Protein AF-0000000069874298 (afdb_homodimer)

pLDDT: mean 93.03, std 14.26, range [26.28, 98.88]

Structure (mmCIF, N/CA/C/O backbone):
data_AF-0000000069874298-model_v1
#
loop_
_entity.id
_entity.type
_entity.pdbx_description
1 polymer 'DUF5069 domain-containing protein'
#
loop_
_atom_site.group_PDB
_atom_site.id
_atom_site.type_symbol
_atom_site.label_atom_id
_atom_site.label_alt_id
_atom_site.label_comp_id
_atom_site.label_asym_id
_atom_site.label_entity_id
_atom_site.label_seq_id
_atom_site.pdbx_PDB_ins_code
_atom_site.Cartn_x
_atom_site.Cartn_y
_atom_site.Cartn_z
_atom_site.occupancy
_atom_site.B_iso_or_equiv
_atom_site.auth_seq_id
_atom_site.auth_comp_id
_atom_site.auth_asym_id
_atom_site.auth_atom_id
_atom_site.pdbx_PDB_model_num
ATOM 1 N N . MET A 1 1 ? -22 -5.352 -11.578 1 28.22 1 MET A N 1
ATOM 2 C CA . MET A 1 1 ? -20.828 -4.512 -11.766 1 28.22 1 MET A CA 1
ATOM 3 C C . MET A 1 1 ? -19.766 -4.828 -10.719 1 28.22 1 MET A C 1
ATOM 5 O O . MET A 1 1 ? -20.062 -4.906 -9.531 1 28.22 1 MET A O 1
ATOM 9 N N . MET A 1 2 ? -18.828 -5.695 -11 1 40.22 2 MET A N 1
ATOM 10 C CA . MET A 1 2 ? -17.875 -6.219 -10.023 1 40.22 2 MET A CA 1
ATOM 11 C C . MET A 1 2 ? -17.422 -5.125 -9.07 1 40.22 2 MET A C 1
ATOM 13 O O . MET A 1 2 ? -17.141 -4.004 -9.492 1 40.22 2 MET A O 1
ATOM 17 N N . GLU A 1 3 ? -18.047 -5.07 -7.953 1 54.94 3 GLU A N 1
ATOM 18 C CA . GLU A 1 3 ? -17.703 -4.078 -6.941 1 54.94 3 GLU A CA 1
ATOM 19 C C . GLU A 1 3 ? -16.219 -3.729 -6.996 1 54.94 3 GLU A C 1
ATOM 21 O O . GLU A 1 3 ? -15.367 -4.617 -6.945 1 54.94 3 GLU A O 1
ATOM 26 N N . GLU A 1 4 ? -15.844 -2.594 -7.617 1 74.69 4 GLU A N 1
ATOM 27 C CA . GLU A 1 4 ? -14.492 -2.064 -7.742 1 74.69 4 GLU A CA 1
ATOM 28 C C . GLU A 1 4 ? -13.758 -2.1 -6.402 1 74.69 4 GLU A C 1
ATOM 30 O O . GLU A 1 4 ? -14.359 -1.84 -5.355 1 74.69 4 GLU A O 1
ATOM 35 N N . ASP A 1 5 ? -12.594 -2.551 -6.555 1 90.56 5 ASP A N 1
ATOM 36 C CA . ASP A 1 5 ? -11.758 -2.527 -5.355 1 90.56 5 ASP A CA 1
ATOM 37 C C . ASP A 1 5 ? -11.57 -1.102 -4.848 1 90.56 5 ASP A C 1
ATOM 39 O O . ASP A 1 5 ? -11.602 -0.147 -5.625 1 90.56 5 ASP A O 1
ATOM 43 N N . TRP A 1 6 ? -11.492 -0.938 -3.639 1 97.12 6 TRP A N 1
ATOM 44 C CA . TRP A 1 6 ? -11.414 0.37 -2.996 1 97.12 6 TRP A CA 1
ATOM 45 C C . TRP A 1 6 ? -10.281 1.202 -3.586 1 97.12 6 TRP A C 1
ATOM 47 O O . TRP A 1 6 ? -10.414 2.42 -3.738 1 97.12 6 TRP A O 1
ATOM 57 N N . ASN A 1 7 ? -9.148 0.525 -3.918 1 98.38 7 ASN A N 1
ATOM 58 C CA . ASN A 1 7 ? -7.969 1.236 -4.395 1 98.38 7 ASN A CA 1
ATOM 59 C C . ASN A 1 7 ? -8.203 1.858 -5.766 1 98.38 7 ASN A C 1
ATOM 61 O O . ASN A 1 7 ? -7.719 2.955 -6.047 1 98.38 7 ASN A O 1
ATOM 65 N N . ASP A 1 8 ? -8.914 1.209 -6.602 1 98 8 ASP A N 1
ATOM 66 C CA . ASP A 1 8 ? -9.242 1.784 -7.898 1 98 8 ASP A CA 1
ATOM 67 C C . ASP A 1 8 ? -10.18 2.982 -7.746 1 98 8 ASP A C 1
ATOM 69 O O . ASP A 1 8 ? -9.984 4.016 -8.383 1 98 8 ASP A O 1
ATOM 73 N N . THR A 1 9 ? -11.195 2.781 -6.906 1 98.19 9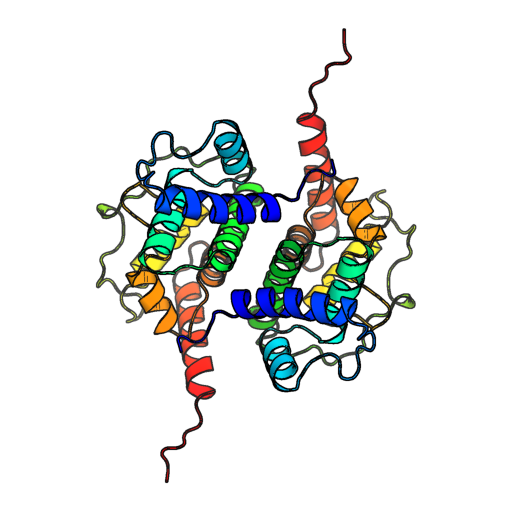 THR A N 1
ATOM 74 C CA . THR A 1 9 ? -12.133 3.865 -6.629 1 98.19 9 THR A CA 1
ATOM 75 C C . THR A 1 9 ? -11.406 5.07 -6.043 1 98.19 9 THR A C 1
ATOM 77 O O . THR A 1 9 ? -11.648 6.207 -6.453 1 98.19 9 THR A O 1
ATOM 80 N N . PHE A 1 10 ? -10.523 4.824 -5.098 1 98.69 10 PHE A N 1
ATOM 81 C CA . PHE A 1 10 ? -9.773 5.895 -4.449 1 98.69 10 PHE A CA 1
ATOM 82 C C . PHE A 1 10 ? -8.891 6.625 -5.457 1 98.69 10 PHE A C 1
ATOM 84 O O . PHE A 1 10 ? -8.867 7.855 -5.488 1 98.69 10 PHE A O 1
ATOM 91 N N . TYR A 1 11 ? -8.172 5.867 -6.258 1 98.62 11 TYR A N 1
ATOM 92 C CA . TYR A 1 11 ? -7.262 6.43 -7.246 1 98.62 11 TYR A CA 1
ATOM 93 C C . TYR A 1 11 ? -8.016 7.293 -8.25 1 98.62 11 TYR A C 1
ATOM 95 O O . TYR A 1 11 ? -7.59 8.406 -8.562 1 98.62 11 TYR A O 1
ATOM 103 N N . ASP A 1 12 ? -9.094 6.812 -8.75 1 98.25 12 ASP A N 1
ATOM 104 C CA . ASP A 1 12 ? -9.922 7.559 -9.695 1 98.25 12 ASP A CA 1
ATOM 105 C C . ASP A 1 12 ? -10.5 8.812 -9.055 1 98.25 12 ASP A C 1
ATOM 107 O O . ASP A 1 12 ? -10.516 9.883 -9.672 1 98.25 12 ASP A O 1
ATOM 111 N N . LEU A 1 13 ? -10.977 8.625 -7.828 1 98.69 13 LEU A N 1
ATOM 112 C CA . LEU A 1 13 ? -11.523 9.766 -7.109 1 98.69 13 LEU A CA 1
ATOM 113 C C . LEU A 1 13 ? -10.477 10.859 -6.957 1 98.69 13 LEU A C 1
ATOM 115 O O . LEU A 1 13 ? -10.773 12.039 -7.156 1 98.69 13 LEU A O 1
ATOM 119 N N . PHE A 1 14 ? -9.273 10.5 -6.566 1 98.81 14 PHE A N 1
ATOM 120 C CA . PHE A 1 14 ? -8.203 11.484 -6.402 1 98.81 14 PHE A CA 1
ATOM 121 C C . PHE A 1 14 ? -7.965 12.25 -7.695 1 98.81 14 PHE A C 1
ATOM 123 O O . PHE A 1 14 ? -7.902 13.477 -7.691 1 98.81 14 PHE A O 1
ATOM 130 N N . ARG A 1 15 ? -7.832 11.539 -8.781 1 98.31 15 ARG A N 1
ATOM 131 C CA . ARG A 1 15 ? -7.566 12.156 -10.07 1 98.31 15 ARG A CA 1
ATOM 132 C C . ARG A 1 15 ? -8.711 13.078 -10.484 1 98.31 15 ARG A C 1
ATOM 134 O O . ARG A 1 15 ? -8.484 14.188 -10.961 1 98.31 15 ARG A O 1
ATOM 141 N N . GLU A 1 16 ? -9.898 12.625 -10.289 1 98.5 16 GLU A N 1
ATOM 142 C CA . GLU A 1 16 ? -11.07 13.438 -10.609 1 98.5 16 GLU A CA 1
ATOM 143 C C . GLU A 1 16 ? -11.125 14.688 -9.734 1 98.5 16 GLU A C 1
ATOM 145 O O . GLU A 1 16 ? -11.484 15.766 -10.211 1 98.5 16 GLU A O 1
ATOM 150 N N . ALA A 1 17 ? -10.852 14.508 -8.484 1 98.75 17 ALA A N 1
ATOM 151 C CA . ALA A 1 17 ? -10.844 15.617 -7.531 1 98.75 17 ALA A CA 1
ATOM 152 C C . ALA A 1 17 ? -9.82 16.672 -7.926 1 98.75 17 ALA A C 1
ATOM 154 O O . ALA A 1 17 ? -10.07 17.875 -7.797 1 98.75 17 ALA A O 1
ATOM 155 N N . VAL A 1 18 ? -8.664 16.25 -8.344 1 98.62 18 VAL A N 1
ATOM 156 C CA . VAL A 1 18 ? -7.648 17.172 -8.828 1 98.62 18 VAL A CA 1
ATOM 157 C C . VAL A 1 18 ? -8.195 17.969 -10.016 1 98.62 18 VAL A C 1
ATOM 159 O O . VAL A 1 18 ? -7.984 19.172 -10.117 1 98.62 18 VAL A O 1
ATOM 162 N N . GLY A 1 19 ? -8.867 17.234 -10.891 1 98.31 19 GLY A N 1
ATOM 163 C CA . GLY A 1 19 ? -9.523 17.906 -11.992 1 98.31 19 GLY A CA 1
ATOM 164 C C . GLY A 1 19 ? -10.508 18.969 -11.547 1 98.31 19 GLY A C 1
ATOM 165 O O . GLY A 1 19 ? -10.492 20.094 -12.062 1 98.31 19 GLY A O 1
ATOM 166 N N . ARG A 1 20 ? -11.352 18.641 -10.594 1 98.31 20 ARG A N 1
ATOM 167 C CA . ARG A 1 20 ? -12.312 19.594 -10.039 1 98.31 20 ARG A CA 1
ATOM 168 C C . ARG A 1 20 ? -11.609 20.812 -9.461 1 98.31 20 ARG A C 1
ATOM 170 O O . ARG A 1 20 ? -12.07 21.953 -9.648 1 98.31 20 ARG A O 1
ATOM 177 N N . TYR A 1 21 ? -10.555 20.531 -8.742 1 98.44 21 TYR A N 1
ATOM 178 C CA . TYR A 1 21 ? -9.773 21.625 -8.172 1 98.44 21 TYR A CA 1
ATOM 179 C C . TYR A 1 21 ? -9.266 22.562 -9.258 1 98.44 21 TYR A C 1
ATOM 181 O O . TYR A 1 21 ? -9.336 23.781 -9.117 1 98.44 21 TYR A O 1
ATOM 189 N N . HIS A 1 22 ? -8.789 22.062 -10.367 1 97.88 22 HIS A N 1
ATOM 190 C CA . HIS A 1 22 ? -8.273 22.844 -11.484 1 97.88 22 HIS A CA 1
ATOM 191 C C . HIS A 1 22 ? -9.391 23.625 -12.164 1 97.88 22 HIS A C 1
ATOM 193 O O . HIS A 1 22 ? -9.156 24.703 -12.727 1 97.88 22 HIS A O 1
ATOM 199 N N . GLU A 1 23 ? -10.578 23.141 -12.016 1 97.69 23 GLU A N 1
ATOM 200 C CA . GLU A 1 23 ? -11.742 23.797 -12.617 1 97.69 23 GLU A CA 1
ATOM 201 C C . GLU A 1 23 ? -12.242 24.938 -11.734 1 97.69 23 GLU A C 1
ATOM 203 O O . GLU A 1 23 ? -13.148 25.672 -12.125 1 97.69 23 GLU A O 1
ATOM 208 N N . GLY A 1 24 ? -11.711 25.031 -10.531 1 97.12 24 GLY A N 1
ATOM 209 C CA . GLY A 1 24 ? -12.016 26.219 -9.742 1 97.12 24 GLY A CA 1
ATOM 210 C C . GLY A 1 24 ? -12.719 25.891 -8.438 1 97.12 24 GLY A C 1
ATOM 211 O O . GLY A 1 24 ? -13 26.797 -7.645 1 97.12 24 GLY A O 1
ATOM 212 N N . HIS A 1 25 ? -12.961 24.609 -8.133 1 95.5 25 HIS A N 1
ATOM 213 C CA . HIS A 1 25 ? -13.539 24.219 -6.852 1 95.5 25 HIS A CA 1
ATOM 214 C C . HIS A 1 25 ? -12.477 24.141 -5.766 1 95.5 25 HIS A C 1
ATOM 216 O O . HIS A 1 25 ? -11.672 23.219 -5.742 1 95.5 25 HIS A O 1
ATOM 222 N N . ARG A 1 26 ? -12.57 25.062 -4.812 1 94.81 26 ARG A N 1
ATOM 223 C CA . ARG A 1 26 ? -11.43 25.188 -3.908 1 94.81 26 ARG A CA 1
ATOM 224 C C . ARG A 1 26 ? -11.883 25.109 -2.453 1 94.81 26 ARG A C 1
ATOM 226 O O . ARG A 1 26 ? -11.055 25.203 -1.54 1 94.81 26 ARG A O 1
ATOM 233 N N . ASN A 1 27 ? -13.172 24.922 -2.266 1 94.94 27 ASN A N 1
ATOM 234 C CA . ASN A 1 27 ? -13.711 24.812 -0.916 1 94.94 27 ASN A CA 1
ATOM 235 C C . ASN A 1 27 ? -13.93 23.344 -0.521 1 94.94 27 ASN A C 1
ATOM 237 O O . ASN A 1 27 ? -14.602 22.609 -1.239 1 94.94 27 ASN A O 1
ATOM 241 N N . VAL A 1 28 ? -13.344 23 0.609 1 93.94 28 VAL A N 1
ATOM 242 C CA . VAL A 1 28 ? -13.492 21.625 1.072 1 93.94 28 VAL A CA 1
ATOM 243 C C . VAL A 1 28 ? -14.969 21.312 1.316 1 93.94 28 VAL A C 1
ATOM 245 O O . VAL A 1 28 ? -15.422 20.188 1.095 1 93.94 28 VAL A O 1
ATOM 248 N N . ASP A 1 29 ? -15.672 22.328 1.822 1 94 29 ASP A N 1
ATOM 249 C CA . ASP A 1 29 ? -17.109 22.172 2.045 1 94 29 ASP A CA 1
ATOM 250 C C . ASP A 1 29 ? -17.844 21.984 0.725 1 94 29 ASP A C 1
ATOM 252 O O . ASP A 1 29 ? -17.812 22.875 -0.136 1 94 29 ASP A O 1
ATOM 256 N N . GLY A 1 30 ? -18.391 20.859 0.539 1 94.81 30 GLY A N 1
ATOM 257 C CA . GLY A 1 30 ? -19.141 20.594 -0.678 1 94.81 30 GLY A CA 1
ATOM 258 C C . GLY A 1 30 ? -18.281 20.078 -1.816 1 94.81 30 GLY A C 1
ATOM 259 O O . GLY A 1 30 ? -18.75 19.938 -2.947 1 94.81 30 GLY A O 1
ATOM 260 N N . PHE A 1 31 ? -17.031 19.922 -1.541 1 97.75 31 PHE A N 1
ATOM 261 C CA . PHE A 1 31 ? -16.094 19.484 -2.572 1 97.75 31 PHE A CA 1
ATOM 262 C C . PHE A 1 31 ? -16.391 18.062 -3.01 1 97.7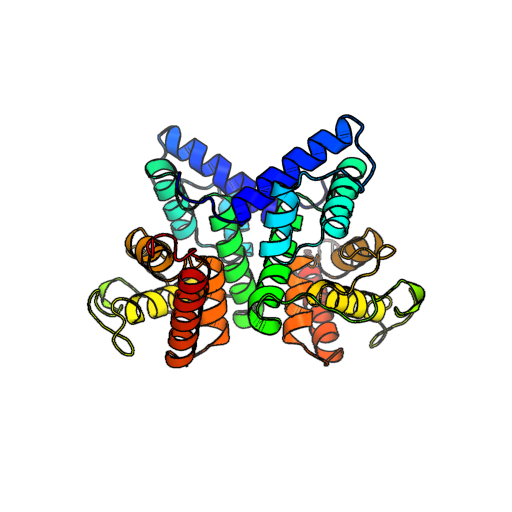5 31 PHE A C 1
ATOM 264 O O . PHE A 1 31 ? -16.266 17.719 -4.188 1 97.75 31 PHE A O 1
ATOM 271 N N . PHE A 1 32 ? -16.766 17.203 -2.121 1 98.38 32 PHE A N 1
ATOM 272 C CA . PHE A 1 32 ? -17.062 15.805 -2.377 1 98.38 32 PHE A CA 1
ATOM 273 C C . PHE A 1 32 ? -18.578 15.555 -2.326 1 98.38 32 PHE A C 1
ATOM 275 O O . PHE A 1 32 ? -19.281 16.172 -1.522 1 98.38 32 PHE A O 1
ATOM 282 N N . THR A 1 33 ? -19.062 14.633 -3.162 1 98 33 THR A N 1
ATOM 283 C CA . THR A 1 33 ? -20.469 14.227 -3.133 1 98 33 THR A CA 1
ATOM 284 C C . THR A 1 33 ? -20.75 13.352 -1.919 1 98 33 THR A C 1
ATOM 286 O O . THR A 1 33 ? -19.828 12.836 -1.286 1 98 33 THR A O 1
ATOM 289 N N . ASP A 1 34 ? -22 13.133 -1.639 1 97.75 34 ASP A N 1
ATOM 290 C CA . ASP A 1 34 ? -22.391 12.273 -0.526 1 97.75 34 ASP A CA 1
ATOM 291 C C . ASP A 1 34 ? -21.875 10.852 -0.72 1 97.75 34 ASP A C 1
ATOM 293 O O . ASP A 1 34 ? -21.422 10.219 0.232 1 97.75 34 ASP A O 1
ATOM 297 N N . GLN A 1 35 ? -21.953 10.383 -1.904 1 97.75 35 GLN A N 1
ATOM 298 C CA . GLN A 1 35 ? -21.469 9.039 -2.207 1 97.75 35 GLN A CA 1
ATOM 299 C C . GLN A 1 35 ? -19.969 8.922 -1.998 1 97.75 35 GLN A C 1
ATOM 301 O O . GLN A 1 35 ? -19.484 7.914 -1.479 1 97.75 35 GLN A O 1
ATOM 306 N N . GLU A 1 36 ? -19.25 9.945 -2.387 1 98.25 36 GLU A N 1
ATOM 307 C CA . GLU A 1 36 ? -17.797 9.953 -2.201 1 98.25 36 GLU A CA 1
ATOM 308 C C . GLU A 1 36 ? -17.438 10.016 -0.721 1 98.25 36 GLU A C 1
ATOM 310 O O . GLU A 1 36 ? -16.469 9.375 -0.29 1 98.25 36 GLU A O 1
ATOM 315 N N . ILE A 1 37 ? -18.172 10.75 0.039 1 98.12 37 ILE A N 1
ATOM 316 C CA . ILE A 1 37 ? -17.938 10.875 1.473 1 98.12 37 ILE A CA 1
ATOM 317 C C . ILE A 1 37 ? -18.172 9.531 2.156 1 98.12 37 ILE A C 1
ATOM 319 O O . ILE A 1 37 ? -17.406 9.125 3.02 1 98.12 37 ILE A O 1
ATOM 323 N N . ILE A 1 38 ? -19.234 8.82 1.768 1 97.56 38 ILE A N 1
ATOM 324 C CA . ILE A 1 38 ? -19.531 7.496 2.303 1 97.56 38 ILE A CA 1
ATOM 325 C C . ILE A 1 38 ? -18.375 6.547 1.973 1 97.56 38 ILE A C 1
ATOM 327 O O . ILE A 1 38 ? -17.906 5.805 2.84 1 97.56 38 ILE A O 1
ATOM 331 N N . PHE A 1 39 ? -17.875 6.578 0.797 1 98 39 PHE A N 1
ATOM 332 C CA . PHE A 1 39 ? -16.75 5.742 0.375 1 98 39 PHE A CA 1
ATOM 333 C C . PHE A 1 39 ? -15.508 6.051 1.192 1 98 39 PHE A C 1
ATOM 335 O O . PHE A 1 39 ? -14.891 5.148 1.755 1 98 39 PHE A O 1
ATOM 342 N N . LEU A 1 40 ? -15.141 7.355 1.263 1 98.31 40 LEU A N 1
ATOM 343 C CA . LEU A 1 40 ? -13.953 7.75 2.002 1 98.31 40 LEU A CA 1
ATOM 344 C C . LEU A 1 40 ? -14.039 7.301 3.455 1 98.31 40 LEU A C 1
ATOM 346 O O . LEU A 1 40 ? -13.062 6.793 4.012 1 98.31 40 LEU A O 1
ATOM 350 N N . SER A 1 41 ? -15.211 7.414 4.051 1 97.5 41 SER A N 1
ATOM 351 C CA . SER A 1 41 ? -15.43 6.984 5.426 1 97.5 41 SER A CA 1
ATOM 352 C C . SER A 1 41 ? -15.227 5.48 5.574 1 97.5 41 SER A C 1
ATOM 354 O O . SER A 1 41 ? -14.688 5.016 6.578 1 97.5 41 SER A O 1
ATOM 356 N N . SER A 1 42 ? -15.594 4.734 4.559 1 96.19 42 SER A N 1
ATOM 357 C CA . SER A 1 42 ? -15.516 3.279 4.625 1 96.19 42 SER A CA 1
ATOM 358 C C . SER A 1 42 ? -14.07 2.797 4.656 1 96.19 42 SER A C 1
ATOM 360 O O . SER A 1 42 ? -13.789 1.684 5.105 1 96.19 42 SER A O 1
ATOM 362 N N . ILE A 1 43 ? -13.172 3.646 4.23 1 97.25 43 ILE A N 1
ATOM 363 C CA . ILE A 1 43 ? -11.773 3.215 4.184 1 97.25 43 ILE A CA 1
ATOM 364 C C . ILE A 1 43 ? -10.953 4.012 5.191 1 97.25 43 ILE A C 1
ATOM 366 O O . ILE A 1 43 ? -9.719 3.986 5.156 1 97.25 43 ILE A O 1
ATOM 370 N N . GLY A 1 44 ? -11.617 4.781 6.008 1 97.56 44 GLY A N 1
ATOM 371 C CA . GLY A 1 44 ? -10.945 5.484 7.09 1 97.56 44 GLY A CA 1
ATOM 372 C C . GLY A 1 44 ? -10.273 6.766 6.645 1 97.56 44 GLY A C 1
ATOM 373 O O . GLY A 1 44 ? -9.344 7.246 7.301 1 97.56 44 GLY A O 1
ATOM 374 N N . CYS A 1 45 ? -10.648 7.332 5.539 1 98.12 45 CYS A N 1
ATOM 375 C CA . CYS A 1 45 ? -10.07 8.562 5.008 1 98.12 45 CYS A CA 1
ATOM 376 C C . CYS A 1 45 ? -10.977 9.758 5.293 1 98.12 45 CYS A C 1
ATOM 378 O O . CYS A 1 45 ? -12.148 9.758 4.914 1 98.12 45 CYS A O 1
ATOM 380 N N . ARG A 1 46 ? -10.477 10.75 5.926 1 95.81 46 ARG A N 1
ATOM 381 C CA . ARG A 1 46 ? -11.25 11.969 6.156 1 95.81 46 ARG A CA 1
ATOM 382 C C . ARG A 1 46 ? -11.266 12.844 4.91 1 95.81 46 ARG A C 1
ATOM 384 O O . ARG A 1 46 ? -10.258 12.961 4.207 1 95.81 46 ARG A O 1
ATOM 391 N N . THR A 1 47 ? -12.336 13.547 4.723 1 96.69 47 THR A N 1
ATOM 392 C CA . THR A 1 47 ? -12.5 14.375 3.533 1 96.69 47 THR A CA 1
ATOM 393 C C . THR A 1 47 ? -11.469 15.492 3.508 1 96.69 47 THR A C 1
ATOM 395 O O . THR A 1 47 ? -10.883 15.781 2.463 1 96.69 47 THR A O 1
ATOM 398 N N . ARG A 1 48 ? -11.211 16.109 4.66 1 96.19 48 ARG A N 1
ATOM 399 C CA . ARG A 1 48 ? -10.242 17.203 4.742 1 96.19 48 ARG A CA 1
ATOM 400 C C . ARG A 1 48 ? -8.852 16.719 4.336 1 96.19 48 ARG A C 1
ATOM 402 O O . ARG A 1 48 ? -8.133 17.422 3.617 1 96.19 48 ARG A O 1
ATOM 409 N N . GLU A 1 49 ? -8.516 15.57 4.77 1 95.75 49 GLU A N 1
ATOM 410 C CA . GLU A 1 49 ? -7.195 15.016 4.465 1 95.75 49 GLU A CA 1
ATOM 411 C C . GLU A 1 49 ? -7.02 14.805 2.965 1 95.75 49 GLU A C 1
ATOM 413 O O . GLU A 1 49 ? -5.98 15.156 2.4 1 95.75 49 GLU A O 1
ATOM 418 N N . LEU A 1 50 ? -8.016 14.156 2.357 1 98.19 50 LEU A N 1
ATOM 419 C CA . LEU A 1 50 ? -7.902 13.953 0.918 1 98.19 50 LEU A CA 1
ATOM 420 C C . LEU A 1 50 ? -7.855 15.281 0.179 1 98.19 50 LEU A C 1
ATOM 422 O O . LEU A 1 50 ? -7.074 15.453 -0.76 1 98.19 50 LEU A O 1
ATOM 426 N N . PHE A 1 51 ? -8.703 16.219 0.571 1 98.5 51 PHE A N 1
ATOM 427 C CA . PHE A 1 51 ? -8.719 17.547 -0.051 1 98.5 51 PHE A CA 1
ATOM 428 C C . PHE A 1 51 ? -7.344 18.188 0.021 1 98.5 51 PHE A C 1
ATOM 430 O O . PHE A 1 51 ? -6.891 18.797 -0.95 1 98.5 51 PHE A O 1
ATOM 437 N N . ASP A 1 52 ? -6.703 18.047 1.159 1 97.94 52 ASP A N 1
ATOM 438 C CA . ASP A 1 52 ? -5.379 18.641 1.335 1 97.94 52 ASP A CA 1
ATOM 439 C C . ASP A 1 52 ? -4.379 18.047 0.342 1 97.94 52 ASP A C 1
ATOM 441 O O . ASP A 1 52 ? -3.547 18.766 -0.214 1 97.94 52 ASP A O 1
ATOM 445 N N . PHE A 1 53 ? -4.434 16.766 0.123 1 98.44 53 PHE A N 1
ATOM 446 C CA . PHE A 1 53 ? -3.555 16.125 -0.848 1 98.44 53 PHE A CA 1
ATOM 447 C C . PHE A 1 53 ? -3.891 16.578 -2.264 1 98.44 53 PHE A C 1
ATOM 449 O O . PHE A 1 53 ? -2.994 16.781 -3.084 1 98.44 53 PHE A O 1
ATOM 456 N N . VAL A 1 54 ? -5.152 16.672 -2.545 1 98.75 54 VAL A N 1
ATOM 457 C CA . VAL A 1 54 ? -5.605 17.141 -3.854 1 98.75 54 VAL A CA 1
ATOM 458 C C . VAL A 1 54 ? -5.051 18.547 -4.125 1 98.75 54 VAL A C 1
ATOM 460 O O . VAL A 1 54 ? -4.445 18.781 -5.172 1 98.75 54 VAL A O 1
ATOM 463 N N . GLU A 1 55 ? -5.262 19.406 -3.17 1 98 55 GLU A N 1
ATOM 464 C CA . GLU A 1 55 ? -4.793 20.781 -3.301 1 98 55 GLU A CA 1
ATOM 465 C C . GLU A 1 55 ? -3.279 20.844 -3.477 1 98 55 GLU A C 1
ATOM 467 O O . GLU A 1 55 ? -2.777 21.531 -4.363 1 98 55 GLU A O 1
ATOM 472 N N . THR A 1 56 ? -2.592 20.172 -2.656 1 97.75 56 THR A N 1
ATOM 473 C CA . THR A 1 56 ? -1.134 20.172 -2.707 1 97.75 56 THR A CA 1
ATOM 474 C C . THR A 1 56 ? -0.633 19.656 -4.051 1 97.75 56 THR A C 1
ATOM 476 O O . THR A 1 56 ? 0.231 20.281 -4.676 1 97.75 56 THR A O 1
ATOM 479 N N . TYR A 1 57 ? -1.196 18.578 -4.48 1 98.12 57 TYR A N 1
ATOM 480 C CA . TY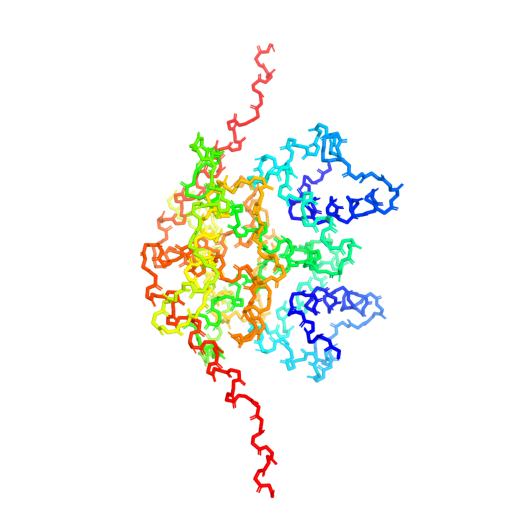R A 1 57 ? -0.786 18 -5.754 1 98.12 57 TYR A CA 1
ATOM 481 C C . TYR A 1 57 ? -1.087 18.938 -6.906 1 98.12 57 TYR A C 1
ATOM 483 O O . TYR A 1 57 ? -0.273 19.094 -7.82 1 98.12 57 TYR A O 1
ATOM 491 N N . ALA A 1 58 ? -2.252 19.5 -6.875 1 97.94 58 ALA A N 1
ATOM 492 C CA . ALA A 1 58 ? -2.65 20.422 -7.934 1 97.94 58 ALA A CA 1
ATOM 493 C C . ALA A 1 58 ? -1.684 21.594 -8.031 1 97.94 58 ALA A C 1
ATOM 495 O O . ALA A 1 58 ? -1.411 22.094 -9.133 1 97.94 58 ALA A O 1
ATOM 496 N N . ARG A 1 59 ? -1.192 21.984 -6.906 1 96.44 59 ARG A N 1
ATOM 497 C CA . ARG A 1 59 ? -0.367 23.188 -6.852 1 96.44 59 ARG A CA 1
ATOM 498 C C . ARG A 1 59 ? 1.103 22.859 -7.086 1 96.44 59 ARG A C 1
ATOM 500 O O . ARG A 1 59 ? 1.836 23.641 -7.684 1 96.44 59 ARG A O 1
ATOM 507 N N . THR A 1 60 ? 1.558 21.672 -6.613 1 96.38 60 THR A N 1
ATOM 508 C CA . THR A 1 60 ? 3 21.453 -6.555 1 96.38 60 THR A CA 1
ATOM 509 C C . THR A 1 60 ? 3.393 20.219 -7.363 1 96.38 60 THR A C 1
ATOM 511 O O . THR A 1 60 ? 4.574 20.016 -7.648 1 96.38 60 THR A O 1
ATOM 514 N N . GLY A 1 61 ? 2.453 19.375 -7.664 1 96.5 61 GLY A N 1
ATOM 515 C CA . GLY A 1 61 ? 2.75 18.141 -8.367 1 96.5 61 GLY A CA 1
ATOM 516 C C . GLY A 1 61 ? 3.131 17 -7.445 1 96.5 61 GLY A C 1
ATOM 517 O O . GLY A 1 61 ? 3.48 15.906 -7.906 1 96.5 61 GLY A O 1
ATOM 518 N N . GLU A 1 62 ? 3.1 17.297 -6.145 1 96.19 62 GLU A N 1
ATOM 519 C CA . GLU A 1 62 ? 3.4 16.281 -5.137 1 96.19 62 GLU A CA 1
ATOM 520 C C . GLU A 1 62 ? 2.469 16.406 -3.936 1 96.19 62 GLU A C 1
ATOM 522 O O . GLU A 1 62 ? 1.972 17.5 -3.639 1 96.19 62 GLU A O 1
ATOM 527 N N . PRO A 1 63 ? 2.326 15.273 -3.199 1 97.44 63 PRO A N 1
ATOM 528 C CA . PRO A 1 63 ? 2.672 13.891 -3.537 1 97.44 63 PRO A CA 1
ATOM 529 C C . PRO A 1 63 ? 1.843 13.344 -4.695 1 97.44 63 PRO A C 1
ATOM 531 O O . PRO A 1 63 ? 0.687 13.734 -4.871 1 97.44 63 PRO A O 1
ATOM 534 N N . SER A 1 64 ? 2.389 12.43 -5.449 1 97.88 64 SER A N 1
ATOM 535 C CA . SER A 1 64 ? 1.741 11.891 -6.637 1 97.88 64 SER A CA 1
ATOM 536 C C . SER A 1 64 ? 0.51 11.07 -6.27 1 97.88 64 SER A C 1
ATOM 538 O O . SER A 1 64 ? 0.356 10.648 -5.121 1 97.88 64 SER A O 1
ATOM 540 N N . PRO A 1 65 ? -0.417 10.797 -7.258 1 98.19 65 PRO A N 1
ATOM 541 C CA . PRO A 1 65 ? -1.605 9.977 -7 1 98.19 65 PRO A CA 1
ATOM 542 C C . PRO A 1 65 ? -1.265 8.602 -6.43 1 98.19 65 PRO A C 1
ATOM 544 O O . PRO A 1 65 ? -1.934 8.125 -5.508 1 98.19 65 PRO A O 1
ATOM 547 N N . THR A 1 66 ? -0.21 7.961 -6.949 1 98.56 66 THR A N 1
ATOM 548 C CA . THR A 1 66 ? 0.155 6.637 -6.457 1 98.56 66 THR A CA 1
ATOM 549 C C . THR A 1 66 ? 0.75 6.727 -5.055 1 98.56 66 THR A C 1
ATOM 551 O O . THR A 1 66 ? 0.566 5.824 -4.238 1 98.56 66 THR A O 1
ATOM 554 N N . THR A 1 67 ? 1.459 7.816 -4.762 1 98.56 67 THR A N 1
ATOM 555 C CA . THR A 1 67 ? 1.97 8.031 -3.414 1 98.56 67 THR A CA 1
ATOM 556 C C . THR A 1 67 ? 0.823 8.195 -2.42 1 98.56 67 THR A C 1
ATOM 558 O O . THR A 1 67 ? 0.829 7.586 -1.35 1 98.56 67 THR A O 1
ATOM 561 N N . VAL A 1 68 ? -0.19 8.992 -2.812 1 98.75 68 VAL A N 1
ATOM 562 C CA . VAL A 1 68 ? -1.346 9.211 -1.949 1 98.75 68 VAL A CA 1
ATOM 563 C C . VAL A 1 68 ? -2.092 7.895 -1.738 1 98.75 68 VAL A C 1
ATOM 565 O O . VAL A 1 68 ? -2.561 7.609 -0.633 1 98.75 68 VAL A O 1
ATOM 568 N N . LEU A 1 69 ? -2.152 7.102 -2.771 1 98.81 69 LEU A N 1
ATOM 569 C CA . LEU A 1 69 ? -2.789 5.793 -2.666 1 98.81 69 LEU A CA 1
ATOM 570 C C . LEU A 1 69 ? -2.059 4.914 -1.655 1 98.81 69 LEU A C 1
ATOM 572 O O . LEU A 1 69 ? -2.693 4.258 -0.827 1 98.81 69 LEU A O 1
ATOM 576 N N . LEU A 1 70 ? -0.759 4.883 -1.706 1 98.75 70 LEU A N 1
ATOM 577 C CA . LEU A 1 70 ? 0.017 4.051 -0.792 1 98.75 70 LEU A CA 1
ATOM 578 C C . LEU A 1 70 ? -0.136 4.535 0.646 1 98.75 70 LEU A C 1
ATOM 580 O O . LEU A 1 70 ? -0.216 3.725 1.572 1 98.75 70 LEU A O 1
ATOM 584 N N . MET A 1 71 ? -0.206 5.832 0.851 1 98.69 71 MET A N 1
ATOM 585 C CA . MET A 1 71 ? -0.441 6.352 2.195 1 98.69 71 MET A CA 1
ATOM 586 C C . MET A 1 71 ? -1.845 6 2.676 1 98.69 71 MET A C 1
ATOM 588 O O . MET A 1 71 ? -2.035 5.648 3.84 1 98.69 71 MET A O 1
ATOM 592 N N . ALA A 1 72 ? -2.803 6.105 1.771 1 98.69 72 ALA A N 1
ATOM 593 C CA . ALA A 1 72 ? -4.176 5.73 2.111 1 98.69 72 ALA A CA 1
ATOM 594 C C . ALA A 1 72 ? -4.262 4.258 2.49 1 98.69 72 ALA A C 1
ATOM 596 O O . ALA A 1 72 ? -5.031 3.883 3.383 1 98.69 72 ALA A O 1
ATOM 597 N N . ALA A 1 73 ? -3.488 3.459 1.799 1 98.5 73 ALA A N 1
ATOM 598 C CA . ALA A 1 73 ? -3.486 2.029 2.096 1 98.5 73 ALA A CA 1
ATOM 599 C C . ALA A 1 73 ? -2.961 1.762 3.502 1 98.5 73 ALA A C 1
ATOM 601 O O . ALA A 1 73 ? -3.516 0.938 4.234 1 98.5 73 ALA A O 1
ATOM 602 N N . ALA A 1 74 ? -1.878 2.408 3.879 1 98.12 74 ALA A N 1
ATOM 603 C CA . ALA A 1 74 ? -1.328 2.248 5.223 1 98.12 74 ALA A CA 1
ATOM 604 C C . ALA A 1 74 ? -2.338 2.676 6.285 1 98.12 74 ALA A C 1
ATOM 606 O O . ALA A 1 74 ? -2.557 1.964 7.266 1 98.12 74 ALA A O 1
ATOM 607 N N . ARG A 1 75 ? -2.977 3.801 6.051 1 98.44 75 ARG A N 1
ATOM 608 C CA . ARG A 1 75 ? -3.982 4.312 6.977 1 98.44 75 ARG A CA 1
ATOM 609 C C . ARG A 1 75 ? -5.188 3.381 7.043 1 98.44 75 ARG A C 1
ATOM 611 O O . ARG A 1 75 ? -5.695 3.094 8.133 1 98.44 75 ARG A O 1
ATOM 618 N N . ARG A 1 76 ? -5.652 2.951 5.934 1 97.88 76 ARG A N 1
ATOM 619 C CA . ARG A 1 76 ? -6.797 2.049 5.867 1 97.88 76 ARG A CA 1
ATOM 620 C C . ARG A 1 76 ? -6.523 0.758 6.629 1 97.88 76 ARG A C 1
ATOM 622 O O . ARG A 1 76 ? -7.395 0.251 7.34 1 97.88 76 ARG A O 1
ATOM 629 N N . ASP A 1 77 ? -5.328 0.244 6.422 1 96.06 77 ASP A N 1
ATOM 630 C CA . ASP A 1 77 ? -4.945 -0.969 7.137 1 96.06 77 ASP A CA 1
ATOM 631 C C . ASP A 1 77 ? -5.008 -0.759 8.648 1 96.06 77 ASP A C 1
ATOM 633 O O . ASP A 1 77 ? -5.57 -1.583 9.367 1 96.06 77 ASP A O 1
ATOM 637 N N . PHE A 1 78 ? -4.469 0.312 9.141 1 97.19 78 PHE A N 1
ATOM 638 C CA . PHE A 1 78 ? -4.512 0.649 10.555 1 97.19 78 PHE A CA 1
ATOM 639 C C . PHE A 1 78 ? -5.953 0.79 11.031 1 97.19 78 PHE A C 1
ATOM 641 O O . PHE A 1 78 ? -6.324 0.252 12.078 1 97.19 78 PHE A O 1
ATOM 648 N N . PHE A 1 79 ? -6.789 1.481 10.266 1 97.69 79 PHE A N 1
ATOM 649 C CA . PHE A 1 79 ? -8.195 1.757 10.555 1 97.69 79 PHE A CA 1
ATOM 650 C C . PHE A 1 79 ? -8.977 0.46 10.711 1 97.69 79 PHE A C 1
ATOM 652 O O . PHE A 1 79 ? -9.75 0.309 11.664 1 97.69 79 PHE A O 1
ATOM 659 N N . LEU A 1 80 ? -8.711 -0.465 9.844 1 93.5 80 LEU A N 1
ATOM 660 C CA . LEU A 1 80 ? -9.5 -1.692 9.836 1 93.5 80 LEU A CA 1
ATOM 661 C C . LEU A 1 80 ? -8.969 -2.689 10.859 1 93.5 80 LEU A C 1
ATOM 663 O O . LEU A 1 80 ? -9.742 -3.385 11.516 1 93.5 80 LEU A O 1
ATOM 667 N N . THR A 1 81 ? -7.625 -2.727 11.086 1 92.12 81 THR A N 1
ATOM 668 C CA . THR A 1 81 ? -7.066 -3.814 11.883 1 92.12 81 THR A CA 1
ATOM 669 C C . THR A 1 81 ? -6.895 -3.385 13.336 1 92.12 81 THR A C 1
ATOM 671 O O . THR A 1 81 ? -7.059 -4.195 14.25 1 92.12 81 THR A O 1
ATOM 674 N N . VAL A 1 82 ? -6.543 -2.141 13.539 1 94.88 82 VAL A N 1
ATOM 675 C CA . VAL A 1 82 ? -6.281 -1.664 14.898 1 94.88 82 VAL A CA 1
ATOM 676 C C . VAL A 1 82 ? -7.535 -1.002 15.461 1 94.88 82 VAL A C 1
ATOM 678 O O . VAL A 1 82 ? -7.922 -1.267 16.609 1 94.88 82 VAL A O 1
ATOM 681 N N . GLN A 1 83 ? -8.195 -0.237 14.609 1 96.69 83 GLN A N 1
ATOM 682 C CA . GLN A 1 83 ? -9.328 0.545 15.094 1 96.69 83 GLN A CA 1
ATOM 683 C C . GLN A 1 83 ? -10.648 -0.162 14.812 1 96.69 83 GLN A C 1
ATOM 685 O O . GLN A 1 83 ? -11.719 0.324 15.195 1 96.69 83 GLN A O 1
ATOM 690 N N . HIS A 1 84 ? -10.594 -1.233 14.055 1 93.12 84 HIS A N 1
ATOM 691 C CA . HIS A 1 84 ? -11.758 -2.061 13.758 1 93.12 84 HIS A CA 1
ATOM 692 C C . HIS A 1 84 ? -12.852 -1.242 13.078 1 93.12 84 HIS A C 1
ATOM 694 O O . HIS A 1 84 ? -14.039 -1.396 13.406 1 93.12 84 HIS A O 1
ATOM 700 N N . GLY A 1 85 ? -12.398 -0.233 12.289 1 94.94 85 GLY A N 1
ATOM 701 C CA . GLY A 1 85 ? -13.32 0.539 11.469 1 94.94 85 GLY A CA 1
ATOM 702 C C . GLY A 1 85 ? -13.945 1.704 12.219 1 94.94 85 GLY A C 1
ATOM 703 O O . GLY A 1 85 ? -14.906 2.314 11.734 1 94.94 85 GLY A O 1
ATOM 704 N N . GLN A 1 86 ? -13.406 2.01 13.375 1 96.75 86 GLN A N 1
ATOM 705 C CA . GLN A 1 86 ? -13.953 3.109 14.164 1 96.75 86 GLN A CA 1
ATOM 706 C C . GLN A 1 86 ? -13.031 4.324 14.117 1 96.75 86 GLN A C 1
ATOM 708 O O . GLN A 1 86 ? -11.836 4.223 14.422 1 96.75 86 GLN A O 1
ATOM 713 N N . PHE A 1 87 ? -13.578 5.426 13.828 1 97.19 87 PHE A N 1
ATOM 714 C CA . PHE A 1 87 ? -12.805 6.656 13.773 1 97.19 87 PHE A CA 1
ATOM 715 C C . PHE A 1 87 ? -12.398 7.109 15.172 1 97.19 87 PHE A C 1
ATOM 717 O O . PHE A 1 87 ? -13.109 6.836 16.141 1 97.19 87 PHE A O 1
ATOM 724 N N . TYR A 1 88 ? -11.297 7.797 15.219 1 97.06 88 TYR A N 1
ATOM 725 C CA . TYR A 1 88 ? -10.836 8.445 16.453 1 97.06 88 TYR A CA 1
ATOM 726 C C . TYR A 1 88 ? -11.844 9.469 16.938 1 97.06 88 TYR A C 1
ATOM 728 O O . TYR A 1 88 ? -12.336 10.289 16.156 1 97.06 88 TYR A O 1
ATOM 736 N N . GLN A 1 89 ? -12.203 9.477 18.156 1 96.19 89 GLN A N 1
ATOM 737 C CA . GLN A 1 89 ? -13.234 10.352 18.703 1 96.19 89 GLN A CA 1
ATOM 738 C C . GLN A 1 89 ? -12.633 11.391 19.656 1 96.19 89 GLN A C 1
ATOM 740 O O . GLN A 1 89 ? -13.344 12.242 20.172 1 96.19 89 GLN A O 1
ATOM 745 N N . GLY A 1 90 ? -11.391 11.375 19.922 1 96.56 90 GLY A N 1
ATOM 746 C CA . GLY A 1 90 ? -10.758 12.289 20.859 1 96.56 90 GLY A CA 1
ATOM 747 C C . GLY A 1 90 ? -10.43 13.641 20.25 1 96.56 90 GLY A C 1
ATOM 748 O O . GLY A 1 90 ? -10.922 13.977 19.172 1 96.56 90 GLY A O 1
ATOM 749 N N . LYS A 1 91 ? -9.727 14.422 20.984 1 97 91 LYS A N 1
ATOM 750 C CA . LYS A 1 91 ? -9.32 15.75 20.547 1 97 91 LYS A CA 1
ATOM 751 C C . LYS A 1 91 ? -8.305 15.664 19.406 1 97 91 LYS A C 1
ATOM 753 O O . LYS A 1 91 ? -7.328 14.914 19.5 1 97 91 LYS A O 1
ATOM 758 N N . PRO A 1 92 ? -8.555 16.422 18.359 1 97.62 92 PRO A N 1
ATOM 759 C CA . PRO A 1 92 ? -7.578 16.438 17.266 1 97.62 92 PRO A CA 1
ATOM 760 C C . PRO A 1 92 ? -6.215 16.969 17.703 1 97.62 92 PRO A C 1
ATOM 762 O O . PRO A 1 92 ? -6.133 17.844 18.562 1 97.62 92 PRO A O 1
ATOM 765 N N . VAL A 1 93 ? -5.191 16.438 17.109 1 98.06 93 VAL A N 1
ATOM 766 C CA . VAL A 1 93 ? -3.834 16.938 17.266 1 98.06 93 VAL A CA 1
ATOM 767 C C . VAL A 1 93 ? -3.633 18.156 16.359 1 98.06 93 VAL A C 1
ATOM 769 O O . VAL A 1 93 ? -3.801 18.062 15.148 1 98.06 93 VAL A O 1
ATOM 772 N N . ILE A 1 94 ? -3.336 19.281 16.938 1 98.06 94 ILE A N 1
ATOM 773 C CA . ILE A 1 94 ? -3.117 20.484 16.141 1 98.06 94 ILE A CA 1
ATOM 774 C C . ILE A 1 94 ? -1.644 20.875 16.203 1 98.06 94 ILE A C 1
ATOM 776 O O . ILE A 1 94 ? -0.859 20.266 16.938 1 98.06 94 ILE A O 1
ATOM 780 N N . GLY A 1 95 ? -1.288 21.906 15.383 1 97.75 95 GLY A N 1
ATOM 781 C CA . GLY A 1 95 ? 0.104 22.297 15.242 1 97.75 95 GLY A CA 1
ATOM 782 C C . GLY A 1 95 ? 0.78 22.578 16.562 1 97.75 95 GLY A C 1
ATOM 783 O O . GLY A 1 95 ? 1.938 22.203 16.766 1 97.75 95 GLY A O 1
ATOM 784 N N . TYR A 1 96 ? 0.043 23.156 17.469 1 96.62 96 TYR A N 1
ATOM 785 C CA . TYR A 1 96 ? 0.575 23.578 18.766 1 96.62 96 TYR A CA 1
ATOM 786 C C . TYR A 1 96 ? 0.903 22.359 19.625 1 96.62 96 TYR A C 1
ATOM 788 O O . TYR A 1 96 ? 1.713 22.453 20.547 1 96.62 96 TYR A O 1
ATOM 796 N N . ASP A 1 97 ? 0.254 21.219 19.422 1 97.94 97 ASP A N 1
ATOM 797 C CA . ASP A 1 97 ? 0.451 20 20.203 1 97.94 97 ASP A CA 1
ATOM 798 C C . ASP A 1 97 ? 1.712 19.25 19.766 1 97.94 97 ASP A C 1
ATOM 800 O O . ASP A 1 97 ? 2.193 18.359 20.469 1 97.94 97 ASP A O 1
ATOM 804 N N . LEU A 1 98 ? 2.236 19.594 18.547 1 98.5 98 LEU A N 1
ATOM 805 C CA . LEU A 1 98 ? 3.363 18.875 17.969 1 98.5 98 LEU A CA 1
ATOM 806 C C . LEU A 1 98 ? 4.688 19.406 18.516 1 98.5 98 LEU A C 1
ATOM 808 O O . LEU A 1 98 ? 4.797 20.578 18.828 1 98.5 98 LEU A O 1
ATOM 812 N N . PRO A 1 99 ? 5.703 18.484 18.594 1 98.5 99 PRO A N 1
ATOM 813 C CA . PRO A 1 99 ? 7.051 19.016 18.828 1 98.5 99 PRO A CA 1
ATOM 814 C C . PRO A 1 99 ? 7.422 20.141 17.859 1 98.5 99 PRO A C 1
ATOM 816 O O . PRO A 1 99 ? 6.918 20.188 16.734 1 98.5 99 PRO A O 1
ATOM 819 N N . GLY A 1 100 ? 8.312 20.953 18.312 1 97.88 100 GLY A N 1
ATOM 820 C CA . GLY A 1 100 ? 8.75 22.062 17.469 1 97.88 100 GLY A CA 1
ATOM 821 C C . GLY A 1 100 ? 9.578 21.625 16.281 1 97.88 100 GLY A C 1
ATOM 822 O O . GLY A 1 100 ? 10.062 20.5 16.234 1 97.88 100 GLY A O 1
ATOM 823 N N . PHE A 1 101 ? 9.75 22.562 15.328 1 97.12 101 PHE A N 1
ATOM 824 C CA . PHE A 1 101 ? 10.492 22.266 14.109 1 97.12 101 PHE A CA 1
ATOM 825 C C . PHE A 1 101 ? 11.945 21.938 14.422 1 97.12 101 PHE A C 1
ATOM 827 O O . PHE A 1 101 ? 12.578 21.156 13.711 1 97.12 101 PHE A O 1
ATOM 834 N N . GLY A 1 102 ? 12.453 22.484 15.461 1 97 102 GLY A N 1
ATOM 835 C CA . GLY A 1 102 ? 13.859 22.328 15.789 1 97 102 GLY A CA 1
ATOM 836 C C . GLY A 1 102 ? 14.102 21.234 16.828 1 97 102 GLY A C 1
ATOM 837 O O . GLY A 1 102 ? 15.25 20.906 17.125 1 97 102 GLY A O 1
ATOM 838 N N . ASP A 1 103 ? 13.031 20.656 17.406 1 98.12 103 ASP A N 1
ATOM 839 C CA . ASP A 1 103 ? 13.195 19.562 18.359 1 98.12 103 ASP A CA 1
ATOM 840 C C . ASP A 1 103 ? 13.875 18.359 17.719 1 98.12 103 ASP A C 1
ATOM 842 O O . ASP A 1 103 ? 13.633 18.062 16.547 1 98.12 103 ASP A O 1
ATOM 846 N N . GLU A 1 104 ? 14.766 17.703 18.562 1 97.94 104 GLU A N 1
ATOM 847 C CA . GLU A 1 104 ? 15.594 16.656 17.969 1 97.94 104 GLU A CA 1
ATOM 848 C C . GLU A 1 104 ? 15.391 15.32 18.703 1 97.94 104 GLU A C 1
ATOM 850 O O . GLU A 1 104 ? 15 15.297 19.859 1 97.94 104 GLU A O 1
ATOM 855 N N . LEU A 1 105 ? 15.578 14.258 17.984 1 97.94 105 LEU A N 1
ATOM 856 C CA . LEU A 1 105 ? 15.75 12.906 18.516 1 97.94 105 LEU A CA 1
ATOM 857 C C . LEU A 1 105 ? 17.141 12.367 18.172 1 97.94 105 LEU A C 1
ATOM 859 O O . LEU A 1 105 ? 17.453 12.133 17 1 97.94 105 LEU A O 1
ATOM 863 N N . CYS A 1 106 ? 17.984 12.18 19.219 1 96.62 106 CYS A N 1
ATOM 864 C CA . CYS A 1 106 ? 19.359 11.703 19.047 1 96.62 106 CYS A CA 1
ATOM 865 C C . CYS A 1 106 ? 20.109 12.562 18.031 1 96.62 106 CYS A C 1
ATOM 867 O O . CYS A 1 106 ? 20.766 12.039 17.141 1 96.62 106 CYS A O 1
ATOM 869 N N . GLY A 1 107 ? 19.875 13.875 18.094 1 96.38 107 GLY A N 1
ATOM 870 C CA . GLY A 1 107 ? 20.609 14.82 17.266 1 96.38 107 GLY A CA 1
ATOM 871 C C . GLY A 1 107 ? 19.969 15.055 15.914 1 96.38 107 GLY A C 1
ATOM 872 O O . GLY A 1 107 ? 20.453 15.859 15.117 1 96.38 107 GLY A O 1
ATOM 873 N N . LEU A 1 108 ? 18.984 14.398 15.57 1 97.31 108 LEU A N 1
ATOM 874 C CA . LEU A 1 108 ? 18.297 14.555 14.297 1 97.31 108 LEU A CA 1
ATOM 875 C C . LEU A 1 108 ? 17.109 15.508 14.422 1 97.31 108 LEU A C 1
ATOM 877 O O . LEU A 1 108 ? 16.078 15.148 15 1 97.31 108 LEU A O 1
ATOM 881 N N . PRO A 1 109 ? 17.203 16.656 13.938 1 97.75 109 PRO A N 1
ATOM 882 C CA . PRO A 1 109 ? 16.125 17.625 14.078 1 97.75 109 PRO A CA 1
ATOM 883 C C . PRO A 1 109 ? 14.867 17.234 13.297 1 97.75 109 PRO A C 1
ATOM 885 O O . PRO A 1 109 ? 14.953 16.469 12.336 1 97.75 109 PRO A O 1
ATOM 888 N N . TYR A 1 110 ? 13.727 17.766 13.734 1 98.56 110 TYR A N 1
ATOM 889 C CA . TYR A 1 110 ? 12.438 17.656 13.047 1 98.56 110 TYR A CA 1
ATOM 890 C C . TYR A 1 110 ? 11.828 16.281 13.234 1 98.56 110 TYR A C 1
ATOM 892 O O . TYR A 1 110 ? 10.609 16.125 13.172 1 98.56 110 TYR A O 1
ATOM 900 N N . LEU A 1 111 ? 12.625 15.258 13.523 1 98.69 111 LEU A N 1
ATOM 901 C CA . LEU A 1 111 ? 12.156 13.883 13.57 1 98.69 111 LEU A CA 1
ATOM 902 C C . LEU A 1 111 ? 11.086 13.703 14.641 1 98.69 111 LEU A C 1
ATOM 904 O O . LEU A 1 111 ? 10.078 13.031 14.414 1 98.69 111 LEU A O 1
ATOM 908 N N . PRO A 1 112 ? 11.195 14.281 15.797 1 98.75 112 PRO A N 1
ATOM 909 C CA . PRO A 1 112 ? 10.117 14.141 16.781 1 98.75 112 PRO A CA 1
ATOM 910 C C . PRO A 1 112 ? 8.773 14.648 16.266 1 98.75 112 PRO A C 1
ATOM 912 O O . PRO A 1 112 ? 7.738 14.023 16.516 1 98.75 112 PRO A O 1
ATOM 915 N N . ARG A 1 113 ? 8.797 15.773 15.594 1 98.75 113 ARG A N 1
ATOM 916 C CA . ARG A 1 113 ? 7.582 16.344 15.016 1 98.75 113 ARG A CA 1
ATOM 917 C C . ARG A 1 113 ? 6.992 15.422 13.961 1 98.75 113 ARG A C 1
ATOM 919 O O . ARG A 1 113 ? 5.781 15.195 13.93 1 98.75 113 ARG A O 1
ATOM 926 N N . LEU A 1 114 ? 7.859 14.859 13.125 1 98.75 114 LEU A N 1
ATOM 927 C CA . LEU A 1 114 ? 7.441 13.969 12.047 1 98.75 114 LEU A CA 1
ATOM 928 C C . LEU A 1 114 ? 6.836 12.688 12.609 1 98.75 114 LEU A C 1
ATOM 930 O O . LEU A 1 114 ? 5.828 12.195 12.086 1 98.75 114 LEU A O 1
ATOM 934 N N . ILE A 1 115 ? 7.43 12.141 13.672 1 98.88 115 ILE A N 1
ATOM 935 C CA . ILE A 1 115 ? 6.906 10.945 14.32 1 98.88 115 ILE A CA 1
ATOM 936 C C . ILE A 1 115 ? 5.512 11.234 14.875 1 98.88 115 ILE A C 1
ATOM 938 O O . ILE A 1 115 ? 4.586 10.438 14.68 1 98.88 115 ILE A O 1
ATOM 942 N N . ALA A 1 116 ? 5.367 12.359 15.508 1 98.75 116 ALA A N 1
ATOM 943 C CA . ALA A 1 116 ? 4.078 12.742 16.078 1 98.75 116 ALA A CA 1
ATOM 944 C C . ALA A 1 116 ? 3.018 12.883 14.992 1 98.75 116 ALA A C 1
ATOM 946 O O . ALA A 1 116 ? 1.878 12.445 15.164 1 98.75 116 ALA A O 1
ATOM 947 N N . LYS A 1 117 ? 3.357 13.5 13.852 1 98.69 117 LYS A N 1
ATOM 948 C CA . LYS A 1 117 ? 2.441 13.641 12.727 1 98.69 117 LYS A CA 1
ATOM 949 C C . LYS A 1 117 ? 2.033 12.281 12.172 1 98.69 117 LYS A C 1
ATOM 951 O O . LYS A 1 117 ? 0.861 12.055 11.859 1 98.69 117 LYS A O 1
ATOM 956 N N . ALA A 1 118 ? 3.002 11.422 12.055 1 98.81 118 ALA A N 1
ATOM 957 C CA . ALA A 1 118 ? 2.732 10.094 11.516 1 98.81 118 ALA A CA 1
ATOM 958 C C . ALA A 1 118 ? 1.771 9.32 12.414 1 98.81 118 ALA A C 1
ATOM 960 O O . ALA A 1 118 ? 0.861 8.648 11.922 1 98.81 118 ALA A O 1
ATOM 961 N N . ARG A 1 119 ? 1.977 9.414 13.703 1 98.62 119 ARG A N 1
ATOM 962 C CA . ARG A 1 119 ? 1.069 8.758 14.633 1 98.62 119 ARG A CA 1
ATOM 963 C C . ARG A 1 119 ? -0.342 9.32 14.523 1 98.62 119 ARG A C 1
ATOM 965 O O . ARG A 1 119 ? -1.319 8.57 14.508 1 98.62 119 ARG A O 1
ATOM 972 N N . ALA A 1 120 ? -0.446 10.617 14.438 1 98.44 120 ALA A N 1
ATOM 973 C CA . ALA A 1 120 ? -1.746 11.258 14.273 1 98.44 120 ALA A CA 1
ATOM 974 C C . ALA A 1 120 ? -2.408 10.844 12.961 1 98.44 120 ALA A C 1
ATOM 976 O O . ALA A 1 120 ? -3.625 10.648 12.914 1 98.44 120 ALA A O 1
ATOM 977 N N . LYS A 1 121 ? -1.636 10.75 11.875 1 98.56 121 LYS A N 1
ATOM 978 C CA . LYS A 1 121 ? -2.125 10.297 10.578 1 98.56 121 LYS A CA 1
ATOM 979 C C . LYS A 1 121 ? -2.682 8.875 10.664 1 98.56 121 LYS A C 1
ATOM 981 O O . LYS A 1 121 ? -3.766 8.594 10.148 1 98.56 121 LYS A O 1
ATOM 986 N N . LEU A 1 122 ? -1.984 7.996 11.344 1 98.5 122 LEU A N 1
ATOM 987 C CA . LEU A 1 122 ? -2.41 6.609 11.484 1 98.5 122 LEU A CA 1
ATOM 988 C C . LEU A 1 122 ? -3.715 6.516 12.266 1 98.5 122 LEU A C 1
ATOM 990 O O . LEU A 1 122 ? -4.652 5.84 11.844 1 98.5 122 LEU A O 1
ATOM 994 N N . VAL A 1 123 ? -3.76 7.285 13.312 1 98 123 VAL A N 1
ATOM 995 C CA . VAL A 1 123 ? -4.914 7.227 14.203 1 98 123 VAL A CA 1
ATOM 996 C C . VAL A 1 123 ? -6.086 7.984 13.586 1 98 123 VAL A C 1
ATOM 998 O O . VAL A 1 123 ? -7.25 7.668 13.852 1 98 123 VAL A O 1
ATOM 1001 N N . GLY A 1 124 ? -5.789 8.906 12.719 1 97.75 124 GLY A N 1
ATOM 1002 C CA . GLY A 1 124 ? -6.816 9.758 12.141 1 97.75 124 GLY A CA 1
ATOM 1003 C C . GLY A 1 124 ? -7.203 10.914 13.047 1 97.75 124 GLY A C 1
ATOM 1004 O O . GLY A 1 124 ? -8.367 11.328 13.07 1 97.75 124 GLY A O 1
ATOM 1005 N N . SER A 1 125 ? -6.262 11.414 13.797 1 97.94 125 SER A N 1
ATOM 1006 C CA . SER A 1 125 ? -6.527 12.469 14.773 1 97.94 125 SER A CA 1
ATOM 1007 C C . SER A 1 125 ? -5.988 13.812 14.297 1 97.94 125 SER A C 1
ATOM 1009 O O . SER A 1 125 ? -6.039 14.805 15.031 1 97.94 125 SER A O 1
ATOM 1011 N N . MET A 1 126 ? -5.516 13.914 13.109 1 97.44 126 MET A N 1
ATOM 1012 C CA . MET A 1 126 ? -4.902 15.141 12.609 1 97.44 126 MET A CA 1
ATOM 1013 C C . MET A 1 126 ? -5.914 16.281 12.57 1 97.44 126 MET A C 1
ATOM 1015 O O . MET A 1 126 ? -7 16.125 12.016 1 97.44 126 MET A O 1
ATOM 1019 N N . GLY A 1 127 ? -5.535 17.344 13.188 1 97.38 127 GLY A N 1
ATOM 1020 C CA . GLY A 1 127 ? -6.344 18.547 13.062 1 97.38 127 GLY A CA 1
ATOM 1021 C C . GLY A 1 127 ? -6.27 19.172 11.688 1 97.38 127 GLY A C 1
ATOM 1022 O O . GLY A 1 127 ? -5.492 18.734 10.836 1 97.38 127 GLY A O 1
ATOM 1023 N N . ASP A 1 128 ? -7.02 20.188 11.477 1 94.25 128 ASP A N 1
ATOM 1024 C CA . ASP A 1 128 ? -7.191 20.766 10.148 1 94.25 128 ASP A CA 1
ATOM 1025 C C . ASP A 1 128 ? -5.988 21.609 9.758 1 94.25 128 ASP A C 1
ATOM 1027 O O . ASP A 1 128 ? -5.832 21.984 8.586 1 94.25 128 ASP A O 1
ATOM 1031 N N . ASP A 1 129 ? -5.141 21.906 10.719 1 96.06 129 ASP A N 1
ATOM 1032 C CA . ASP A 1 129 ? -4.051 22.828 10.445 1 96.06 129 ASP A CA 1
ATOM 1033 C C . ASP A 1 129 ? -2.734 22.094 10.234 1 96.06 129 ASP A C 1
ATOM 1035 O O . ASP A 1 129 ? -1.687 22.703 10.047 1 96.06 129 ASP A O 1
ATOM 1039 N N . ILE A 1 130 ? -2.744 20.766 10.266 1 97.12 130 ILE A N 1
ATOM 1040 C CA . ILE A 1 130 ? -1.526 20 10.023 1 97.12 130 ILE A CA 1
ATOM 1041 C C . ILE A 1 130 ? -1.767 18.984 8.906 1 97.12 130 ILE A C 1
ATOM 1043 O O . ILE A 1 130 ? -2.877 18.469 8.758 1 97.12 130 ILE A O 1
ATOM 1047 N N . ILE A 1 131 ? -0.7 18.781 8.133 1 97.56 131 ILE A N 1
ATOM 1048 C CA . ILE A 1 131 ? -0.741 17.859 7 1 97.56 131 ILE A CA 1
ATOM 1049 C C . ILE A 1 131 ? 0.46 16.906 7.062 1 97.56 131 ILE A C 1
ATOM 1051 O O . ILE A 1 131 ? 1.603 17.359 7.18 1 97.56 131 ILE A O 1
ATOM 1055 N N . TYR A 1 132 ? 0.221 15.617 7.094 1 98.5 132 TYR A N 1
ATOM 1056 C CA . TYR A 1 132 ? 1.304 14.656 6.891 1 98.5 132 TYR A CA 1
ATOM 1057 C C . TYR A 1 132 ? 1.802 14.695 5.453 1 98.5 132 TYR A C 1
ATOM 1059 O O . TYR A 1 132 ? 1.015 14.875 4.52 1 98.5 132 TYR A O 1
ATOM 1067 N N . CYS A 1 133 ? 3.084 14.484 5.301 1 98.38 133 CYS A N 1
ATOM 1068 C CA . CYS A 1 133 ? 3.723 14.523 3.99 1 98.38 133 CYS A CA 1
ATOM 1069 C C . CYS A 1 133 ? 3.65 15.922 3.387 1 98.38 133 CYS A C 1
ATOM 1071 O O . CYS A 1 133 ? 3.516 16.062 2.17 1 98.38 133 CYS A O 1
ATOM 1073 N N . CYS A 1 134 ? 3.607 16.969 4.223 1 98 134 CYS A N 1
ATOM 1074 C CA . CYS A 1 134 ? 3.762 18.344 3.762 1 98 134 CYS A CA 1
ATOM 1075 C C . CYS A 1 134 ? 5.164 18.578 3.213 1 98 134 CYS A C 1
ATOM 1077 O O . CYS A 1 134 ? 5.98 17.656 3.164 1 98 134 CYS A O 1
ATOM 1079 N N . GLU A 1 135 ? 5.398 19.781 2.791 1 97.19 135 GLU A N 1
ATOM 1080 C CA . GLU A 1 135 ? 6.664 20.109 2.143 1 97.19 135 GLU A CA 1
ATOM 1081 C C . GLU A 1 135 ? 7.844 19.844 3.07 1 97.19 135 GLU A C 1
ATOM 1083 O O . GLU A 1 135 ? 8.852 19.266 2.648 1 97.19 135 GLU A O 1
ATOM 1088 N N . ASN A 1 136 ? 7.754 20.25 4.348 1 97.88 136 ASN A N 1
ATOM 1089 C CA . ASN A 1 136 ? 8.828 20 5.301 1 97.88 136 ASN A CA 1
ATOM 1090 C C . ASN A 1 136 ? 9.055 18.516 5.523 1 97.88 136 ASN A C 1
ATOM 1092 O O . ASN A 1 136 ? 10.195 18.062 5.664 1 97.88 136 ASN A O 1
ATOM 1096 N N . ASP A 1 137 ? 7.977 17.766 5.629 1 98.5 137 ASP A N 1
ATOM 1097 C CA . ASP A 1 137 ? 8.086 16.312 5.75 1 98.5 137 ASP A CA 1
ATOM 1098 C C . ASP A 1 137 ? 8.844 15.727 4.562 1 98.5 137 ASP A C 1
ATOM 1100 O O . ASP A 1 137 ? 9.766 14.922 4.742 1 98.5 137 ASP A O 1
ATOM 1104 N N . ARG A 1 138 ? 8.43 16.109 3.352 1 97.69 138 ARG A N 1
ATOM 1105 C CA . ARG A 1 138 ? 9.023 15.578 2.129 1 97.69 138 ARG A CA 1
ATOM 1106 C C . ARG A 1 138 ? 10.508 15.93 2.043 1 97.69 138 ARG A C 1
ATOM 1108 O O . ARG A 1 138 ? 11.312 15.125 1.575 1 97.69 138 ARG A O 1
ATOM 1115 N N . ARG A 1 139 ? 10.844 17.125 2.412 1 97.06 139 ARG A N 1
ATOM 1116 C CA . ARG A 1 139 ? 12.25 17.5 2.461 1 97.06 139 ARG A CA 1
ATOM 1117 C C . ARG A 1 139 ? 13.031 16.594 3.395 1 97.06 139 ARG A C 1
ATOM 1119 O O . ARG A 1 139 ? 14.125 16.141 3.049 1 97.06 139 ARG A O 1
ATOM 1126 N N . PHE A 1 140 ? 12.477 16.359 4.59 1 97.88 140 PHE A N 1
ATOM 1127 C CA . PHE A 1 140 ? 13.117 15.445 5.531 1 97.88 140 PHE A CA 1
ATOM 1128 C C . PHE A 1 140 ? 13.328 14.078 4.891 1 97.88 140 PHE A C 1
ATOM 1130 O O . PHE A 1 140 ? 14.422 13.5 4.988 1 97.88 140 PHE A O 1
ATOM 1137 N N . PHE A 1 141 ? 12.32 13.516 4.27 1 97.38 141 PHE A N 1
ATOM 1138 C CA . PHE A 1 141 ? 12.375 12.203 3.637 1 97.38 141 PHE A CA 1
ATOM 1139 C C . PHE A 1 141 ? 13.477 12.164 2.584 1 97.38 141 PHE A C 1
ATOM 1141 O O . PHE A 1 141 ? 14.258 11.211 2.533 1 97.38 141 PHE A O 1
ATOM 1148 N N . ARG A 1 142 ? 13.492 13.188 1.745 1 95.06 142 ARG A N 1
ATOM 1149 C CA . ARG A 1 142 ? 14.5 13.266 0.695 1 95.06 142 ARG A CA 1
ATOM 1150 C C . ARG A 1 142 ? 15.906 13.312 1.288 1 95.06 142 ARG A C 1
ATOM 1152 O O . ARG A 1 142 ? 16.797 12.586 0.843 1 95.06 142 ARG A O 1
ATOM 1159 N N . ASP A 1 143 ? 16.094 14.094 2.318 1 95.5 143 ASP A N 1
ATOM 1160 C CA . ASP A 1 143 ? 17.422 14.344 2.9 1 95.5 143 ASP A CA 1
ATOM 1161 C C . ASP A 1 143 ? 17.922 13.125 3.668 1 95.5 143 ASP A C 1
ATOM 1163 O O . ASP A 1 143 ? 19.109 13.023 3.967 1 95.5 143 ASP A O 1
ATOM 1167 N N . HIS A 1 144 ? 16.984 12.234 4.012 1 95.88 144 HIS A N 1
ATOM 1168 C CA . HIS A 1 144 ? 17.375 11.125 4.871 1 95.88 144 HIS A CA 1
ATOM 1169 C C . HIS A 1 144 ? 17.125 9.781 4.188 1 95.88 144 HIS A C 1
ATOM 1171 O O . HIS A 1 144 ? 16.594 8.859 4.805 1 95.88 144 HIS A O 1
ATOM 1177 N N . GLY A 1 145 ? 17.594 9.688 2.898 1 92.75 145 GLY A N 1
ATOM 1178 C CA . GLY A 1 145 ? 17.625 8.406 2.209 1 92.75 145 GLY A CA 1
ATOM 1179 C C . GLY A 1 145 ? 16.406 8.164 1.344 1 92.75 145 GLY A C 1
ATOM 1180 O O . GLY A 1 145 ? 16.031 7.012 1.114 1 92.75 145 GLY A O 1
ATOM 1181 N N . ASN A 1 146 ? 15.68 9.211 1.014 1 93.38 146 ASN A N 1
ATOM 1182 C CA . ASN A 1 146 ? 14.516 9.117 0.142 1 93.38 146 ASN A CA 1
ATOM 1183 C C . ASN A 1 146 ? 13.477 8.148 0.695 1 93.38 146 ASN A C 1
ATOM 1185 O O . ASN A 1 146 ? 13.023 7.25 -0.014 1 93.38 146 ASN A O 1
ATOM 1189 N N . ILE A 1 147 ? 13.164 8.398 1.914 1 95.62 147 ILE A N 1
ATOM 1190 C CA . ILE A 1 147 ? 12.18 7.566 2.594 1 95.62 147 ILE A CA 1
ATOM 1191 C C . ILE A 1 147 ? 10.797 7.805 1.988 1 95.62 147 ILE A C 1
ATOM 1193 O O . ILE A 1 147 ? 10.359 8.945 1.849 1 95.62 147 ILE A O 1
ATOM 1197 N N . HIS A 1 148 ? 10.188 6.77 1.602 1 97.12 148 HIS A N 1
ATOM 1198 C CA . HIS A 1 148 ? 8.82 6.914 1.104 1 97.12 148 HIS A CA 1
ATOM 1199 C C . HIS A 1 148 ? 7.848 7.203 2.24 1 97.12 148 HIS A C 1
ATOM 1201 O O . HIS A 1 148 ? 7.895 6.547 3.285 1 97.12 148 HIS A O 1
ATOM 1207 N N . PRO A 1 149 ? 6.91 8.141 2.076 1 98.38 149 PRO A N 1
ATOM 1208 C CA . PRO A 1 149 ? 6.039 8.539 3.184 1 98.38 149 PRO A CA 1
ATOM 1209 C C . PRO A 1 149 ? 5.16 7.395 3.686 1 98.38 149 PRO A C 1
ATOM 1211 O O . PRO A 1 149 ? 4.867 7.316 4.879 1 98.38 149 PRO A O 1
ATOM 1214 N N . ALA A 1 150 ? 4.688 6.527 2.814 1 98.44 150 ALA A N 1
ATOM 1215 C CA . ALA A 1 150 ? 3.896 5.379 3.246 1 98.44 150 ALA A CA 1
ATOM 1216 C C . ALA A 1 150 ? 4.742 4.41 4.066 1 98.44 150 ALA A C 1
ATOM 1218 O O . ALA A 1 150 ? 4.25 3.801 5.02 1 98.44 150 ALA A O 1
ATOM 1219 N N . ASP A 1 151 ? 6.031 4.199 3.652 1 97.06 151 ASP A N 1
ATOM 1220 C CA . ASP A 1 151 ? 6.938 3.348 4.422 1 97.06 151 ASP A CA 1
ATOM 1221 C C . ASP A 1 151 ? 7.141 3.898 5.832 1 97.06 151 ASP A C 1
ATOM 1223 O O . ASP A 1 151 ? 7.156 3.141 6.801 1 97.06 151 ASP A O 1
ATOM 1227 N N . PHE A 1 152 ? 7.301 5.215 5.891 1 98.25 152 PHE A N 1
ATOM 1228 C CA . PHE A 1 152 ? 7.5 5.836 7.195 1 98.25 152 PHE A CA 1
ATOM 1229 C C . PHE A 1 152 ? 6.301 5.602 8.102 1 98.25 152 PHE A C 1
ATOM 1231 O O . PHE A 1 152 ? 6.457 5.32 9.289 1 98.25 152 PHE A O 1
ATOM 1238 N N . LEU A 1 153 ? 5.055 5.684 7.57 1 98.44 153 LEU A N 1
ATOM 1239 C CA . LEU A 1 153 ? 3.859 5.379 8.344 1 98.44 153 LEU A CA 1
ATOM 1240 C C . LEU A 1 153 ? 3.922 3.961 8.906 1 98.44 153 LEU A C 1
ATOM 1242 O O . LEU A 1 153 ? 3.617 3.738 10.078 1 98.44 153 LEU A O 1
ATOM 1246 N N . ARG A 1 154 ? 4.352 3.07 8.094 1 97.25 154 ARG A N 1
ATOM 1247 C CA . ARG A 1 154 ? 4.41 1.67 8.5 1 97.25 154 ARG A CA 1
ATOM 1248 C C . ARG A 1 154 ? 5.473 1.45 9.57 1 97.25 154 ARG A C 1
ATOM 1250 O O . ARG A 1 154 ? 5.277 0.648 10.492 1 97.25 154 ARG A O 1
ATOM 1257 N N . VAL A 1 155 ? 6.574 2.109 9.438 1 97.19 155 VAL A N 1
ATOM 1258 C CA . VAL A 1 155 ? 7.652 2.01 10.422 1 97.19 155 VAL A CA 1
ATOM 1259 C C . VAL A 1 155 ? 7.18 2.549 11.766 1 97.19 155 VAL A C 1
ATOM 1261 O O . VAL A 1 155 ? 7.426 1.934 12.805 1 97.19 155 VAL A O 1
ATOM 1264 N N . VAL A 1 156 ? 6.527 3.699 11.773 1 98.5 156 VAL A N 1
ATOM 1265 C CA . VAL A 1 156 ? 6.02 4.297 13 1 98.5 156 VAL A CA 1
ATOM 1266 C C . VAL A 1 156 ? 4.98 3.377 13.633 1 98.5 156 VAL A C 1
ATOM 1268 O O . VAL A 1 156 ? 4.969 3.188 14.852 1 98.5 156 VAL A O 1
ATOM 1271 N N . TRP A 1 157 ? 4.09 2.809 12.789 1 97.75 157 TRP A N 1
ATOM 1272 C CA . TRP A 1 157 ? 3.105 1.847 13.273 1 97.75 157 TRP A CA 1
ATOM 1273 C C . TRP A 1 157 ? 3.787 0.671 13.961 1 97.75 157 TRP A C 1
ATOM 1275 O O . TRP A 1 157 ? 3.426 0.306 15.086 1 97.75 157 TRP A O 1
ATOM 1285 N N . ALA A 1 158 ? 4.789 0.084 13.344 1 95.38 158 ALA A N 1
ATOM 1286 C CA . ALA A 1 158 ? 5.492 -1.088 13.859 1 95.38 158 ALA A CA 1
ATOM 1287 C C . ALA A 1 158 ? 6.25 -0.752 15.133 1 95.38 158 ALA A C 1
ATOM 1289 O O . ALA A 1 158 ? 6.395 -1.6 16.016 1 95.38 158 ALA A O 1
ATOM 1290 N N . ALA A 1 159 ? 6.695 0.502 15.266 1 97.19 159 ALA A N 1
ATOM 1291 C CA . ALA A 1 159 ? 7.531 0.923 16.391 1 97.19 159 ALA A CA 1
ATOM 1292 C C . ALA A 1 159 ? 6.695 1.131 17.641 1 97.19 159 ALA A C 1
ATOM 1294 O O . ALA A 1 159 ? 7.23 1.161 18.75 1 97.19 159 ALA A O 1
ATOM 1295 N N . GLY A 1 160 ? 5.391 1.327 17.438 1 95.31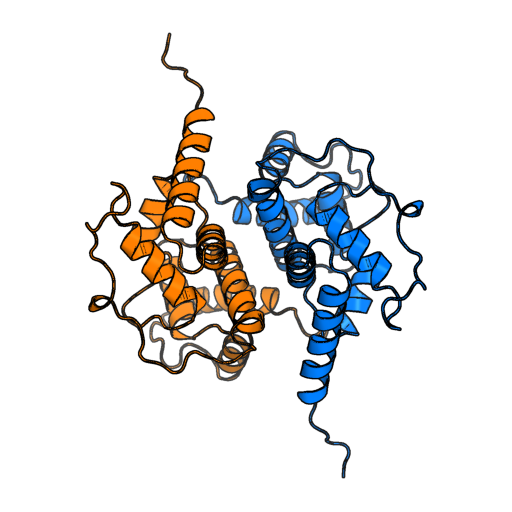 160 GLY A N 1
ATOM 1296 C CA . GLY A 1 160 ? 4.559 1.648 18.594 1 95.31 160 GLY A CA 1
ATOM 1297 C C . GLY A 1 160 ? 5.008 2.895 19.328 1 95.31 160 GLY A C 1
ATOM 1298 O O . GLY A 1 160 ? 5.172 3.957 18.719 1 95.31 160 GLY A O 1
ATOM 1299 N N . ASP A 1 161 ? 5.41 2.719 20.594 1 95.56 161 ASP A N 1
ATOM 1300 C CA . ASP A 1 161 ? 5.77 3.877 21.406 1 95.56 161 ASP A CA 1
ATOM 1301 C C . ASP A 1 161 ? 7.281 4.082 21.438 1 95.56 161 ASP A C 1
ATOM 1303 O O . ASP A 1 161 ? 7.777 4.992 22.109 1 95.56 161 ASP A O 1
ATOM 1307 N N . SER A 1 162 ? 7.98 3.314 20.641 1 97.75 162 SER A N 1
ATOM 1308 C CA . SER A 1 162 ? 9.438 3.379 20.688 1 97.75 162 SER A CA 1
ATOM 1309 C C . SER A 1 162 ? 9.984 4.324 19.625 1 97.75 162 SER A C 1
ATOM 1311 O O . SER A 1 162 ? 10.266 3.9 18.5 1 97.75 162 SER A O 1
ATOM 1313 N N . ASP A 1 163 ? 10.289 5.566 19.969 1 97.94 163 ASP A N 1
ATOM 1314 C CA . ASP A 1 163 ? 10.875 6.543 19.062 1 97.94 163 ASP A CA 1
ATOM 1315 C C . ASP A 1 163 ? 12.273 6.117 18.625 1 97.94 163 ASP A C 1
ATOM 1317 O O . ASP A 1 163 ? 12.656 6.328 17.469 1 97.94 163 ASP A O 1
ATOM 1321 N N . PRO A 1 164 ? 13.047 5.457 19.516 1 97.69 164 PRO A N 1
ATOM 1322 C CA . PRO A 1 164 ? 14.391 5.02 19.125 1 97.69 164 PRO A CA 1
ATOM 1323 C C . PRO A 1 164 ? 14.367 4.055 17.938 1 97.69 164 PRO A C 1
ATOM 1325 O O . PRO A 1 164 ? 15.266 4.078 17.094 1 97.69 164 PRO A O 1
ATOM 1328 N N . LYS A 1 165 ? 13.375 3.264 17.828 1 97.44 165 LYS A N 1
ATOM 1329 C CA . LYS A 1 165 ? 13.273 2.344 16.703 1 97.44 165 LYS A CA 1
ATOM 1330 C C . LYS A 1 165 ? 13.086 3.104 15.391 1 97.44 165 LYS A C 1
ATOM 1332 O O . LYS A 1 165 ? 13.609 2.695 14.352 1 97.44 165 LYS A O 1
ATOM 1337 N N . VAL A 1 166 ? 12.312 4.18 15.453 1 98.25 166 VAL A N 1
ATOM 1338 C CA . VAL A 1 166 ? 12.109 5 14.266 1 98.25 166 VAL A CA 1
ATOM 1339 C C . VAL A 1 166 ? 13.422 5.688 13.883 1 98.25 166 VAL A C 1
ATOM 1341 O O . VAL A 1 166 ? 13.781 5.738 12.703 1 98.25 166 VAL A O 1
ATOM 1344 N N . TYR A 1 167 ? 14.078 6.148 14.883 1 98.12 167 TYR A N 1
ATOM 1345 C CA . TYR A 1 167 ? 15.375 6.77 14.648 1 98.12 167 TYR A CA 1
ATOM 1346 C C . TYR A 1 167 ? 16.328 5.793 13.969 1 98.12 167 TYR A C 1
ATOM 1348 O O . TYR A 1 167 ? 17.016 6.148 13.008 1 98.12 167 TYR A O 1
ATOM 1356 N N . ASP A 1 168 ? 16.438 4.582 14.477 1 96.88 168 ASP A N 1
ATOM 1357 C CA . ASP A 1 168 ? 17.328 3.57 13.906 1 96.88 168 ASP A CA 1
ATOM 1358 C C . ASP A 1 168 ? 17.016 3.324 12.438 1 96.88 168 ASP A C 1
ATOM 1360 O O . ASP A 1 168 ? 17.922 3.184 11.617 1 96.88 168 ASP A O 1
ATOM 1364 N N . TYR A 1 169 ? 15.781 3.289 12.109 1 96.06 169 TYR A N 1
ATOM 1365 C CA . TYR A 1 169 ? 15.352 3.1 10.727 1 96.06 169 TYR A CA 1
ATOM 1366 C C . TYR A 1 169 ? 15.844 4.238 9.844 1 96.06 169 TYR A C 1
ATOM 1368 O O . TYR A 1 169 ? 16.391 4 8.766 1 96.06 169 TYR A O 1
ATOM 1376 N N . VAL A 1 170 ? 15.602 5.48 10.297 1 97.06 170 VAL A N 1
ATOM 1377 C CA . VAL A 1 170 ? 15.984 6.652 9.516 1 97.06 170 VAL A CA 1
ATOM 1378 C C . VAL A 1 170 ? 17.5 6.652 9.297 1 97.06 170 VAL A C 1
ATOM 1380 O O . VAL A 1 170 ? 17.969 6.918 8.195 1 97.06 170 VAL A O 1
ATOM 1383 N N . ARG A 1 171 ? 18.188 6.309 10.32 1 95 171 ARG A N 1
ATOM 1384 C CA . ARG A 1 171 ? 19.641 6.258 10.234 1 95 171 ARG A CA 1
ATOM 1385 C C . ARG A 1 171 ? 20.094 5.199 9.234 1 95 171 ARG A C 1
ATOM 1387 O O . ARG A 1 171 ? 20.984 5.449 8.43 1 95 171 ARG A O 1
ATOM 1394 N N . GLN A 1 172 ? 19.547 4.055 9.328 1 91.94 172 GLN A N 1
ATOM 1395 C CA . GLN A 1 172 ? 19.891 2.971 8.414 1 91.94 172 GLN A CA 1
ATOM 1396 C C . GLN A 1 172 ? 19.625 3.361 6.965 1 91.94 172 GLN A C 1
ATOM 1398 O O . GLN A 1 172 ? 20.422 3.049 6.074 1 91.94 172 GLN A O 1
ATOM 1403 N N . ARG A 1 173 ? 18.516 4.031 6.73 1 90.38 173 ARG A N 1
ATOM 1404 C CA . ARG A 1 173 ? 18.172 4.461 5.383 1 90.38 173 ARG A CA 1
ATOM 1405 C C . ARG A 1 173 ? 19.172 5.477 4.852 1 90.38 173 ARG A C 1
ATOM 1407 O O . ARG A 1 173 ? 19.531 5.453 3.67 1 90.38 173 ARG A O 1
ATOM 1414 N N . THR A 1 174 ? 19.547 6.352 5.656 1 88.25 174 THR A N 1
ATOM 1415 C CA . THR A 1 174 ? 20.484 7.398 5.277 1 88.25 174 THR A CA 1
ATOM 1416 C C . THR A 1 174 ? 21.844 6.797 4.891 1 88.25 174 THR A C 1
ATOM 1418 O O . THR A 1 174 ? 22.453 7.227 3.916 1 88.25 174 THR A O 1
ATOM 1421 N N . LEU A 1 175 ? 22.219 5.781 5.551 1 84.25 175 LEU A N 1
ATOM 1422 C CA . LEU A 1 175 ? 23.5 5.137 5.312 1 84.25 175 LEU A CA 1
ATOM 1423 C C . LEU A 1 175 ? 23.469 4.301 4.035 1 84.25 175 LEU A C 1
ATOM 1425 O O . LEU A 1 175 ? 24.453 4.215 3.316 1 84.25 175 LEU A O 1
ATOM 1429 N N . SER A 1 176 ? 22.375 3.672 3.779 1 77.69 176 SER A N 1
ATOM 1430 C CA . SER A 1 176 ? 22.266 2.795 2.619 1 77.69 176 SER A CA 1
ATOM 1431 C C . SER A 1 176 ? 22.359 3.584 1.317 1 77.69 176 SER A C 1
ATOM 1433 O O . SER A 1 176 ? 22.844 3.07 0.308 1 77.69 176 SER A O 1
ATOM 1435 N N . VAL A 1 177 ? 21.891 4.785 1.227 1 72 177 VAL A N 1
ATOM 1436 C CA . VAL A 1 177 ? 21.922 5.582 0.005 1 72 177 VAL A CA 1
ATOM 1437 C C . VAL A 1 177 ? 23.297 6.234 -0.146 1 72 177 VAL A C 1
ATOM 1439 O O . VAL A 1 177 ? 23.812 6.371 -1.261 1 72 177 VAL A O 1
ATOM 1442 N N . SER A 1 178 ? 23.844 6.613 0.945 1 67.44 178 SER A N 1
ATOM 1443 C CA . SER A 1 178 ? 25.156 7.223 0.913 1 67.44 178 SER A CA 1
ATOM 1444 C C . SER A 1 178 ? 26.219 6.227 0.438 1 67.44 178 SER A C 1
ATOM 1446 O O . SER A 1 178 ? 27.172 6.605 -0.243 1 67.44 178 SER A O 1
ATOM 1448 N N . SER A 1 179 ? 26 4.996 0.741 1 58.09 179 SER A N 1
ATOM 1449 C CA . SER A 1 179 ? 26.953 3.98 0.319 1 58.09 179 SER A CA 1
ATOM 1450 C C . SER A 1 179 ? 26.75 3.592 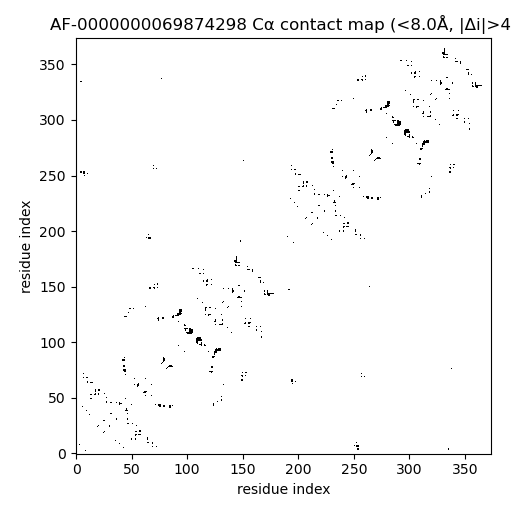-1.14 1 58.09 179 SER A C 1
ATOM 1452 O O . SER A 1 179 ? 27.672 3.102 -1.799 1 58.09 179 SER A O 1
ATOM 1454 N N . ALA A 1 180 ? 25.578 3.736 -1.709 1 56.72 180 ALA A N 1
ATOM 1455 C CA . ALA A 1 180 ? 25.312 3.422 -3.111 1 56.72 180 ALA A CA 1
ATOM 1456 C C . ALA A 1 180 ? 25.859 4.508 -4.031 1 56.72 180 ALA A C 1
ATOM 1458 O O . ALA A 1 180 ? 25.922 4.328 -5.25 1 56.72 180 ALA A O 1
ATOM 1459 N N . VAL A 1 181 ? 26.25 5.84 -3.721 1 48.03 181 VAL A N 1
ATOM 1460 C CA . VAL A 1 181 ? 26.859 6.871 -4.551 1 48.03 181 VAL A CA 1
ATOM 1461 C C . VAL A 1 181 ? 28.344 6.566 -4.754 1 48.03 181 VAL A C 1
ATOM 1463 O O . VAL A 1 181 ? 29.109 6.465 -3.783 1 48.03 181 VAL A O 1
ATOM 1466 N N . PRO A 1 182 ? 28.766 6.176 -5.973 1 42.62 182 PRO A N 1
ATOM 1467 C CA . PRO A 1 182 ? 30.172 5.902 -6.262 1 42.62 182 PRO A CA 1
ATOM 1468 C C . PRO A 1 182 ? 31.094 7.066 -5.883 1 42.62 182 PRO A C 1
ATOM 1470 O O . PRO A 1 182 ? 30.688 8.227 -5.961 1 42.62 182 PRO A O 1
ATOM 1473 N N . ASP A 1 183 ? 32 6.871 -4.918 1 40.16 183 ASP A N 1
ATOM 1474 C CA . ASP A 1 183 ? 33.156 7.762 -4.691 1 40.16 183 ASP A CA 1
ATOM 1475 C C . ASP A 1 183 ? 33.812 8.148 -6.012 1 40.16 183 ASP A C 1
ATOM 1477 O O . ASP A 1 183 ? 34.594 7.375 -6.559 1 40.16 183 ASP A O 1
ATOM 1481 N N . ASN A 1 184 ? 33.156 8.641 -6.895 1 39.19 184 ASN A N 1
ATOM 1482 C CA . ASN A 1 184 ? 33.938 9.078 -8.047 1 39.19 184 ASN A CA 1
ATOM 1483 C C . ASN A 1 184 ? 34.969 10.133 -7.652 1 39.19 184 ASN A C 1
ATOM 1485 O O . ASN A 1 184 ? 35.625 10.703 -8.516 1 39.19 184 ASN A O 1
ATOM 1489 N N . GLU A 1 185 ? 34.875 10.906 -6.586 1 34.31 185 GLU A N 1
ATOM 1490 C CA . GLU A 1 185 ? 35.844 11.992 -6.59 1 34.31 185 GLU A CA 1
ATOM 1491 C C . GLU A 1 185 ? 37.25 11.469 -6.309 1 34.31 185 GLU A C 1
ATOM 1493 O O . GLU A 1 185 ? 38.188 12.25 -6.086 1 34.31 185 GLU A O 1
ATOM 1498 N N . GLN A 1 186 ? 37.5 10.188 -6.008 1 31.77 186 GLN A N 1
ATOM 1499 C CA . GLN A 1 186 ? 38.906 10.078 -5.688 1 31.77 186 GLN A CA 1
ATOM 1500 C C . GLN A 1 186 ? 39.781 10.141 -6.953 1 31.77 186 GLN A C 1
ATOM 1502 O O . GLN A 1 186 ? 40.812 9.484 -7.035 1 31.77 186 GLN A O 1
ATOM 1507 N N . THR A 1 187 ? 39.344 10.625 -8.203 1 26.28 187 THR A N 1
ATOM 1508 C CA . THR A 1 187 ? 40.531 10.992 -8.938 1 26.28 187 THR A CA 1
ATOM 1509 C C . THR A 1 187 ? 41.062 12.344 -8.469 1 26.28 187 THR A C 1
ATOM 1511 O O . THR A 1 187 ? 40.281 13.234 -8.133 1 26.28 187 THR A O 1
ATOM 1514 N N . MET B 1 1 ? 16.172 15.758 -12.742 1 28.17 1 MET B N 1
ATOM 1515 C CA . MET B 1 1 ? 14.891 15.086 -12.914 1 28.17 1 MET B CA 1
ATOM 1516 C C . MET B 1 1 ? 14.477 14.375 -11.625 1 28.17 1 MET B C 1
ATOM 1518 O O . MET B 1 1 ? 15.273 13.641 -11.031 1 28.17 1 MET B O 1
ATOM 1522 N N . MET B 1 2 ? 13.734 14.992 -10.758 1 39.97 2 MET B N 1
ATOM 1523 C CA . MET B 1 2 ? 13.445 14.508 -9.414 1 39.97 2 MET B CA 1
ATOM 1524 C C . MET B 1 2 ? 13.227 12.992 -9.414 1 39.97 2 MET B C 1
ATOM 1526 O O . MET B 1 2 ? 12.562 12.461 -10.305 1 39.97 2 MET B O 1
ATOM 1530 N N . GLU B 1 3 ? 14.25 12.305 -9.094 1 54.41 3 GLU B N 1
ATOM 1531 C CA . GLU B 1 3 ? 14.188 10.844 -9.047 1 54.41 3 GLU B CA 1
ATOM 1532 C C . GLU B 1 3 ? 12.789 10.375 -8.656 1 54.41 3 GLU B C 1
ATOM 1534 O O . GLU B 1 3 ? 12.242 10.789 -7.629 1 54.41 3 GLU B O 1
ATOM 1539 N N . GLU B 1 4 ? 11.938 9.969 -9.633 1 74.56 4 GLU B N 1
ATOM 1540 C CA . GLU B 1 4 ? 10.578 9.445 -9.469 1 74.56 4 GLU B CA 1
ATOM 1541 C C . GLU B 1 4 ? 10.523 8.398 -8.367 1 74.56 4 GLU B C 1
ATOM 1543 O O . GLU B 1 4 ? 11.453 7.598 -8.211 1 74.56 4 GLU B O 1
ATOM 1548 N N . ASP B 1 5 ? 9.523 8.602 -7.625 1 90.38 5 ASP B N 1
ATOM 1549 C CA . ASP B 1 5 ? 9.297 7.582 -6.602 1 90.38 5 ASP B CA 1
ATOM 1550 C C . ASP B 1 5 ? 9.062 6.211 -7.23 1 90.38 5 ASP B C 1
ATOM 1552 O O . ASP B 1 5 ? 8.562 6.117 -8.352 1 90.38 5 ASP B O 1
ATOM 1556 N N . TRP B 1 6 ? 9.477 5.242 -6.629 1 97.06 6 TRP B N 1
ATOM 1557 C CA . TRP B 1 6 ? 9.43 3.883 -7.156 1 97.06 6 TRP B CA 1
ATOM 1558 C C . TRP B 1 6 ? 8.016 3.51 -7.582 1 97.06 6 TRP B C 1
ATOM 1560 O O . TRP B 1 6 ? 7.824 2.807 -8.578 1 97.06 6 TRP B O 1
ATOM 1570 N N . ASN B 1 7 ? 7.02 3.99 -6.812 1 98.31 7 ASN B N 1
ATOM 1571 C CA . ASN B 1 7 ? 5.637 3.611 -7.074 1 98.31 7 ASN B CA 1
ATOM 1572 C C . ASN B 1 7 ? 5.133 4.188 -8.391 1 98.31 7 ASN B C 1
ATOM 1574 O O . ASN B 1 7 ? 4.379 3.535 -9.117 1 98.31 7 ASN B O 1
ATOM 1578 N N . ASP B 1 8 ? 5.516 5.367 -8.703 1 98 8 ASP B N 1
ATOM 1579 C CA . ASP B 1 8 ? 5.137 5.949 -9.984 1 98 8 ASP B CA 1
ATOM 1580 C C . ASP B 1 8 ? 5.801 5.203 -11.141 1 98 8 ASP B C 1
ATOM 1582 O O . ASP B 1 8 ? 5.152 4.906 -12.148 1 98 8 ASP B O 1
ATOM 1586 N N . THR B 1 9 ? 7.094 4.945 -10.969 1 98.12 9 THR B N 1
ATOM 1587 C CA . THR B 1 9 ? 7.832 4.191 -11.969 1 98.12 9 THR B CA 1
ATOM 1588 C C . THR B 1 9 ? 7.211 2.814 -12.18 1 98.12 9 THR B C 1
ATOM 1590 O O . THR B 1 9 ? 7.031 2.373 -13.312 1 98.12 9 THR B O 1
ATOM 1593 N N . PHE B 1 10 ? 6.879 2.152 -11.094 1 98.62 10 PHE B N 1
ATOM 1594 C CA . PHE B 1 10 ? 6.293 0.819 -11.164 1 98.62 10 PHE B CA 1
ATOM 1595 C C . PHE B 1 10 ? 4.941 0.855 -11.867 1 98.62 10 PHE B C 1
ATOM 1597 O O . PHE B 1 10 ? 4.668 0.031 -12.742 1 98.62 10 PHE B O 1
ATOM 1604 N N . TYR B 1 11 ? 4.109 1.792 -11.469 1 98.56 11 TYR B N 1
ATOM 1605 C CA . TYR B 1 11 ? 2.77 1.926 -12.031 1 98.56 11 TYR B CA 1
ATOM 1606 C C . TYR B 1 11 ? 2.832 2.189 -13.531 1 98.56 11 TYR B C 1
ATOM 1608 O O . TYR B 1 11 ? 2.109 1.562 -14.312 1 98.56 11 TYR B O 1
ATOM 1616 N N . ASP B 1 12 ? 3.672 3.088 -13.945 1 98.19 12 ASP B N 1
ATOM 1617 C CA . ASP B 1 12 ? 3.848 3.408 -15.359 1 98.19 12 ASP B CA 1
ATOM 1618 C C . ASP B 1 12 ? 4.391 2.207 -16.125 1 98.19 12 ASP B C 1
ATOM 1620 O O . ASP B 1 12 ? 3.936 1.918 -17.234 1 98.19 12 ASP B O 1
ATOM 1624 N N . LEU B 1 13 ? 5.383 1.563 -15.508 1 98.69 13 LEU B N 1
ATOM 1625 C CA . LEU B 1 13 ? 5.953 0.381 -16.141 1 98.69 13 LEU B CA 1
ATOM 1626 C C . LEU B 1 13 ? 4.883 -0.68 -16.375 1 98.69 13 LEU B C 1
ATOM 1628 O O . LEU B 1 13 ? 4.828 -1.284 -17.453 1 98.69 13 LEU B O 1
ATOM 1632 N N . PHE B 1 14 ? 4.055 -0.942 -15.383 1 98.81 14 PHE B N 1
ATOM 1633 C CA . PHE B 1 14 ? 2.998 -1.936 -15.523 1 98.81 14 PHE B CA 1
ATOM 1634 C C . PHE B 1 14 ? 2.084 -1.594 -16.688 1 98.81 14 PHE B C 1
ATOM 1636 O O . PHE B 1 14 ? 1.794 -2.449 -17.531 1 98.81 14 PHE B O 1
ATOM 1643 N N . ARG B 1 15 ? 1.638 -0.369 -16.75 1 98.31 15 ARG B N 1
ATOM 1644 C CA . ARG B 1 15 ? 0.725 0.066 -17.797 1 98.31 15 ARG B CA 1
ATOM 1645 C C . ARG B 1 15 ? 1.381 -0.041 -19.172 1 98.31 15 ARG B C 1
ATOM 1647 O O . ARG B 1 15 ? 0.757 -0.505 -20.125 1 98.31 15 ARG B O 1
ATOM 1654 N N . GLU B 1 16 ? 2.602 0.353 -19.25 1 98.44 16 GLU B N 1
ATOM 1655 C CA . GLU B 1 16 ? 3.34 0.249 -20.516 1 98.44 16 GLU B CA 1
ATOM 1656 C C . GLU B 1 16 ? 3.523 -1.208 -20.922 1 98.44 16 GLU B C 1
ATOM 1658 O O . GLU B 1 16 ? 3.42 -1.54 -22.109 1 98.44 16 GLU B O 1
ATOM 1663 N N . ALA B 1 17 ? 3.857 -2.027 -19.969 1 98.75 17 ALA B N 1
ATOM 1664 C CA . ALA B 1 17 ? 4.047 -3.455 -20.219 1 98.75 17 ALA B CA 1
ATOM 1665 C C . ALA B 1 17 ? 2.768 -4.098 -20.734 1 98.75 17 ALA B C 1
ATOM 1667 O O . ALA B 1 17 ? 2.814 -4.961 -21.625 1 98.75 17 ALA B O 1
ATOM 1668 N N . VAL B 1 18 ? 1.653 -3.736 -20.172 1 98.62 18 VAL B N 1
ATOM 1669 C CA . VAL B 1 18 ? 0.368 -4.223 -20.672 1 98.62 18 VAL B CA 1
ATOM 1670 C C . VAL B 1 18 ? 0.191 -3.82 -22.141 1 98.62 18 VAL B C 1
ATOM 1672 O O . VAL B 1 18 ? -0.272 -4.621 -22.953 1 98.62 18 VAL B O 1
ATOM 1675 N N . GLY B 1 19 ? 0.552 -2.568 -22.406 1 98.25 19 GLY B N 1
ATOM 1676 C CA . GLY B 1 19 ? 0.523 -2.123 -23.781 1 98.25 19 GLY B CA 1
ATOM 1677 C C . GLY B 1 19 ? 1.377 -2.977 -24.703 1 98.25 19 GLY B C 1
ATOM 1678 O O . GLY B 1 19 ? 0.928 -3.383 -25.781 1 98.25 19 GLY B O 1
ATOM 1679 N N . ARG B 1 20 ? 2.592 -3.264 -24.297 1 98.31 20 ARG B N 1
ATOM 1680 C CA . ARG B 1 20 ? 3.498 -4.113 -25.062 1 98.31 20 ARG B CA 1
ATOM 1681 C C . ARG B 1 20 ? 2.891 -5.492 -25.297 1 98.31 20 ARG B C 1
ATOM 1683 O O . ARG B 1 20 ? 2.994 -6.043 -26.391 1 98.31 20 ARG B O 1
ATOM 1690 N N . TYR B 1 21 ? 2.312 -6.008 -24.234 1 98.44 21 TYR B N 1
ATOM 1691 C CA . TYR B 1 21 ? 1.664 -7.309 -24.359 1 98.44 21 TYR B CA 1
ATOM 1692 C C . TYR B 1 21 ? 0.566 -7.281 -25.406 1 98.44 21 TYR B C 1
ATOM 1694 O O . TYR B 1 21 ? 0.453 -8.203 -26.219 1 98.44 21 TYR B O 1
ATOM 1702 N N . HIS B 1 22 ? -0.224 -6.25 -25.469 1 97.88 22 HIS B N 1
ATOM 1703 C CA . HIS B 1 22 ? -1.307 -6.098 -26.438 1 97.88 22 HIS B CA 1
ATOM 1704 C C . HIS B 1 22 ? -0.763 -5.93 -27.844 1 97.88 22 HIS B C 1
ATOM 1706 O O . HIS B 1 22 ? -1.42 -6.309 -28.828 1 97.88 22 HIS B O 1
ATOM 1712 N N . GLU B 1 23 ? 0.443 -5.477 -27.938 1 97.69 23 GLU B N 1
ATOM 1713 C CA . GLU B 1 23 ? 1.085 -5.277 -29.234 1 97.69 23 GLU B CA 1
ATOM 1714 C C . GLU B 1 23 ? 1.688 -6.578 -29.75 1 97.69 23 GLU B C 1
ATOM 1716 O O . GLU B 1 23 ? 2.182 -6.629 -30.891 1 97.69 23 GLU B O 1
ATOM 1721 N N . GLY B 1 24 ? 1.704 -7.586 -28.922 1 97 24 GLY B N 1
ATOM 1722 C CA . GLY B 1 24 ? 2.082 -8.891 -29.438 1 97 24 GLY B CA 1
ATOM 1723 C C . GLY B 1 24 ? 3.322 -9.461 -28.781 1 97 24 GLY B C 1
ATOM 1724 O O . GLY B 1 24 ? 3.738 -10.578 -29.094 1 97 24 GLY B O 1
ATOM 1725 N N . HIS B 1 25 ? 3.916 -8.742 -27.812 1 95.25 25 HIS B N 1
ATOM 1726 C CA . HIS B 1 25 ? 5.047 -9.273 -27.062 1 95.25 25 HIS B CA 1
ATOM 1727 C C . HIS B 1 25 ? 4.582 -10.195 -25.938 1 95.25 25 HIS B C 1
ATOM 1729 O O . HIS B 1 25 ? 4.031 -9.727 -24.938 1 95.25 25 HIS B O 1
ATOM 1735 N N . ARG B 1 26 ? 4.93 -11.469 -26.078 1 94.56 26 ARG B N 1
ATOM 1736 C CA . ARG B 1 26 ? 4.289 -12.406 -25.172 1 94.56 26 ARG B CA 1
ATOM 1737 C C . ARG B 1 26 ? 5.324 -13.289 -24.469 1 94.56 26 ARG B C 1
ATOM 1739 O O . ARG B 1 26 ? 4.969 -14.148 -23.672 1 94.56 26 ARG B O 1
ATOM 1746 N N . ASN B 1 27 ? 6.574 -13.047 -24.797 1 94.81 27 ASN B N 1
ATOM 1747 C CA . ASN B 1 27 ? 7.656 -13.812 -24.188 1 94.81 27 ASN B CA 1
ATOM 1748 C C . ASN B 1 27 ? 8.297 -13.047 -23.031 1 94.81 27 ASN B C 1
ATOM 1750 O O . ASN B 1 27 ? 8.719 -11.898 -23.203 1 94.81 27 ASN B O 1
ATOM 1754 N N . VAL B 1 28 ? 8.336 -13.727 -21.875 1 93.88 28 VAL B N 1
ATOM 1755 C CA . VAL B 1 28 ? 8.93 -13.078 -20.719 1 93.88 28 VAL B CA 1
ATOM 1756 C C . VAL B 1 28 ? 10.398 -12.75 -21 1 93.88 28 VAL B C 1
ATOM 1758 O O . VAL B 1 28 ? 10.914 -11.734 -20.531 1 93.88 28 VAL B O 1
ATOM 1761 N N . ASP B 1 29 ? 11.047 -13.656 -21.75 1 94 29 ASP B N 1
ATOM 1762 C CA . ASP B 1 29 ? 12.438 -13.422 -22.125 1 94 29 ASP B CA 1
ATOM 1763 C C . ASP B 1 29 ? 12.555 -12.227 -23.062 1 94 29 ASP B C 1
ATOM 1765 O O . ASP B 1 29 ? 11.977 -12.234 -24.156 1 94 29 ASP B O 1
ATOM 1769 N N . GLY B 1 30 ? 13.156 -11.211 -22.609 1 94.81 30 GLY B N 1
ATOM 1770 C CA . GLY B 1 30 ? 13.344 -10.023 -23.438 1 94.81 30 GLY B CA 1
ATOM 1771 C C . GLY B 1 30 ? 12.188 -9.047 -23.359 1 94.81 30 GLY B C 1
ATOM 1772 O O . GLY B 1 30 ? 12.141 -8.07 -24.094 1 94.81 30 GLY B O 1
ATOM 1773 N N . PHE B 1 31 ? 11.234 -9.391 -22.547 1 97.75 31 PHE B N 1
ATOM 1774 C CA . PHE B 1 31 ? 10.047 -8.547 -22.406 1 97.75 31 PHE B CA 1
ATOM 1775 C C . PHE B 1 31 ? 10.406 -7.207 -21.781 1 97.75 31 PHE B C 1
ATOM 1777 O O . PHE B 1 31 ? 9.852 -6.172 -22.156 1 97.75 31 PHE B O 1
ATOM 1784 N N . PHE B 1 32 ? 11.273 -7.176 -20.828 1 98.31 32 PHE B N 1
ATOM 1785 C CA . PHE B 1 32 ? 11.695 -5.977 -20.109 1 98.31 32 PHE B CA 1
ATOM 1786 C C . PHE B 1 32 ? 13.094 -5.551 -20.562 1 98.31 32 PHE B C 1
ATOM 1788 O O . PHE B 1 32 ? 13.945 -6.395 -20.844 1 98.31 32 PHE B O 1
ATOM 1795 N N . THR B 1 33 ? 13.344 -4.227 -20.594 1 98 33 THR B N 1
ATOM 1796 C CA . THR B 1 33 ? 14.664 -3.699 -20.891 1 98 33 THR B CA 1
ATOM 1797 C C . THR B 1 33 ? 15.609 -3.9 -19.719 1 98 33 THR B C 1
ATOM 1799 O O . THR B 1 33 ? 15.164 -4.18 -18.594 1 98 33 THR B O 1
ATOM 1802 N N . ASP B 1 34 ? 16.875 -3.703 -19.938 1 97.75 34 ASP B N 1
ATOM 1803 C CA . ASP B 1 34 ? 17.875 -3.824 -18.875 1 97.75 34 ASP B CA 1
ATOM 1804 C C . ASP B 1 34 ? 17.609 -2.818 -17.766 1 97.75 34 ASP B C 1
ATOM 1806 O O . ASP B 1 34 ? 17.734 -3.148 -16.578 1 97.75 34 ASP B O 1
ATOM 1810 N N . GLN B 1 35 ? 17.234 -1.651 -18.125 1 97.62 35 GLN B N 1
ATOM 1811 C CA . GLN B 1 35 ? 16.953 -0.612 -17.141 1 97.62 35 GLN B CA 1
ATOM 1812 C C . GLN B 1 35 ? 15.734 -0.977 -16.297 1 97.62 35 GLN B C 1
ATOM 1814 O O . GLN B 1 35 ? 15.727 -0.75 -15.078 1 97.62 35 GLN B O 1
ATOM 1819 N N . GLU B 1 36 ? 14.742 -1.542 -16.922 1 98.25 36 GLU B N 1
ATOM 1820 C CA . GLU B 1 36 ? 13.539 -1.965 -16.203 1 98.25 36 GLU B CA 1
ATOM 1821 C C . GLU B 1 36 ? 13.844 -3.117 -15.258 1 98.25 36 GLU B C 1
ATOM 1823 O O . GLU B 1 36 ? 13.305 -3.174 -14.148 1 98.25 36 GLU B O 1
ATOM 1828 N N . ILE B 1 37 ? 14.695 -4.012 -15.672 1 98.12 37 ILE B N 1
ATOM 1829 C CA . ILE B 1 37 ? 15.086 -5.152 -14.852 1 98.12 37 ILE B CA 1
ATOM 1830 C C . ILE B 1 37 ? 15.844 -4.668 -13.617 1 98.12 37 ILE B C 1
ATOM 1832 O O . ILE B 1 37 ? 15.609 -5.148 -12.508 1 98.12 37 ILE B O 1
ATOM 1836 N N . ILE B 1 38 ? 16.75 -3.705 -13.789 1 97.44 38 ILE B N 1
ATOM 1837 C CA . ILE B 1 38 ? 17.5 -3.117 -12.672 1 97.44 38 ILE B CA 1
ATOM 1838 C C . ILE B 1 38 ? 16.531 -2.461 -11.695 1 97.44 38 ILE B C 1
ATOM 1840 O O . ILE B 1 38 ? 16.625 -2.656 -10.484 1 97.44 38 ILE B O 1
ATOM 1844 N N . PHE B 1 39 ? 15.555 -1.76 -12.156 1 97.88 39 PHE B N 1
ATOM 1845 C CA . PHE B 1 39 ? 14.547 -1.112 -11.328 1 97.88 39 PHE B CA 1
ATOM 1846 C C . PHE B 1 39 ? 13.742 -2.145 -10.547 1 97.88 39 PHE B C 1
ATOM 1848 O O . PHE B 1 39 ? 13.609 -2.045 -9.328 1 97.88 39 PHE B O 1
ATOM 1855 N N . LEU B 1 40 ? 13.211 -3.152 -11.281 1 98.25 40 LEU B N 1
ATOM 1856 C CA . LEU B 1 40 ? 12.406 -4.18 -10.625 1 98.25 40 LEU B CA 1
ATOM 1857 C C . LEU B 1 40 ? 13.195 -4.875 -9.523 1 98.25 40 LEU B C 1
ATOM 1859 O O . LEU B 1 40 ? 12.672 -5.113 -8.438 1 98.25 40 LEU B O 1
ATOM 1863 N N . SER B 1 41 ? 14.461 -5.141 -9.781 1 97.38 41 SER B N 1
ATOM 1864 C CA . SER B 1 41 ? 15.336 -5.773 -8.789 1 97.38 41 SER B CA 1
ATOM 1865 C C . SER B 1 41 ? 15.508 -4.887 -7.562 1 97.38 41 SER B C 1
ATOM 1867 O O . SER B 1 41 ? 15.555 -5.383 -6.434 1 97.38 41 SER B O 1
ATOM 1869 N N . SER B 1 42 ? 15.531 -3.592 -7.766 1 95.88 42 SER B N 1
ATOM 1870 C CA . SER B 1 42 ? 15.773 -2.656 -6.672 1 95.88 42 SER B CA 1
ATOM 1871 C C . SER B 1 42 ? 14.602 -2.635 -5.691 1 95.88 42 SER B C 1
ATOM 1873 O O . SER B 1 42 ? 14.766 -2.238 -4.535 1 95.88 42 SER B O 1
ATOM 1875 N N . ILE B 1 43 ? 13.461 -3.1 -6.141 1 97.12 43 ILE B N 1
ATOM 1876 C CA . ILE B 1 43 ? 12.297 -3.045 -5.266 1 97.12 43 ILE B CA 1
ATOM 1877 C C . ILE B 1 43 ? 11.852 -4.461 -4.902 1 97.12 43 ILE B C 1
ATOM 1879 O O . ILE B 1 43 ? 10.758 -4.66 -4.379 1 97.12 43 ILE B O 1
ATOM 1883 N N . GLY B 1 44 ? 12.648 -5.434 -5.277 1 97.44 44 GLY B N 1
ATOM 1884 C CA . GLY B 1 44 ? 12.391 -6.809 -4.871 1 97.44 44 GLY B CA 1
ATOM 1885 C C . GLY B 1 44 ? 11.359 -7.504 -5.738 1 97.44 44 GLY B C 1
ATOM 1886 O O . GLY B 1 44 ? 10.734 -8.477 -5.309 1 97.44 44 GLY B O 1
ATOM 1887 N N . CYS B 1 45 ? 11.109 -7.043 -6.918 1 98.06 45 CYS B N 1
ATOM 1888 C CA . CYS B 1 45 ? 10.141 -7.625 -7.836 1 98.06 45 CYS B CA 1
ATOM 1889 C C . CYS B 1 45 ? 10.836 -8.461 -8.906 1 98.06 45 CYS B C 1
ATOM 1891 O O . CYS B 1 45 ? 11.695 -7.957 -9.625 1 98.06 45 CYS B O 1
ATOM 1893 N N . ARG B 1 46 ? 10.477 -9.68 -9.039 1 95.75 46 ARG B N 1
ATOM 1894 C CA . ARG B 1 46 ? 11.023 -10.516 -10.109 1 95.75 46 ARG B CA 1
ATOM 1895 C C . ARG B 1 46 ? 10.328 -10.234 -11.438 1 95.75 46 ARG B C 1
ATOM 1897 O O . ARG B 1 46 ? 9.117 -10.008 -11.469 1 95.75 46 ARG B O 1
ATOM 1904 N N . THR B 1 47 ? 11.062 -10.367 -12.508 1 96.62 47 THR B N 1
ATOM 1905 C CA . THR B 1 47 ? 10.531 -10.062 -13.828 1 96.62 47 THR B CA 1
ATOM 1906 C C . THR B 1 47 ? 9.391 -11.008 -14.18 1 96.62 47 THR B C 1
ATOM 1908 O O . THR B 1 47 ? 8.359 -10.586 -14.719 1 96.62 47 THR B O 1
ATOM 1911 N N . ARG B 1 48 ? 9.555 -12.289 -13.852 1 96 48 ARG B N 1
ATOM 1912 C CA . ARG B 1 48 ? 8.516 -13.281 -14.148 1 96 48 ARG B CA 1
ATOM 1913 C C . ARG B 1 48 ? 7.211 -12.938 -13.438 1 96 48 ARG B C 1
ATOM 1915 O O . ARG B 1 48 ? 6.133 -13.039 -14.031 1 96 48 ARG B O 1
ATOM 1922 N N . GLU B 1 49 ? 7.332 -12.531 -12.242 1 95.62 49 GLU B N 1
ATOM 1923 C CA . GLU B 1 49 ? 6.152 -12.195 -11.453 1 95.62 49 GLU B CA 1
ATOM 1924 C C . GLU B 1 49 ? 5.387 -11.023 -12.07 1 95.62 49 GLU B C 1
ATOM 1926 O O . GLU B 1 49 ? 4.16 -11.07 -12.188 1 95.62 49 GLU B O 1
ATOM 1931 N N . LEU B 1 50 ? 6.113 -9.953 -12.391 1 98.12 50 LEU B N 1
ATOM 1932 C CA . LEU B 1 50 ? 5.43 -8.82 -13 1 98.12 50 LEU B CA 1
ATOM 1933 C C . LEU B 1 50 ? 4.809 -9.219 -14.336 1 98.12 50 LEU B C 1
ATOM 1935 O O . LEU B 1 50 ? 3.682 -8.828 -14.641 1 98.12 50 LEU B O 1
ATOM 1939 N N . PHE B 1 51 ? 5.547 -9.984 -15.141 1 98.44 51 PHE B N 1
ATOM 1940 C CA . PHE B 1 51 ? 5.039 -10.438 -16.438 1 98.44 51 PHE B CA 1
ATOM 1941 C C . PHE B 1 51 ? 3.732 -11.203 -16.266 1 98.44 51 PHE B C 1
ATOM 1943 O O . PHE B 1 51 ? 2.795 -11.023 -17.047 1 98.44 51 PHE B O 1
ATOM 1950 N N . ASP B 1 52 ? 3.672 -12.023 -15.234 1 97.81 52 ASP B N 1
ATOM 1951 C CA . ASP B 1 52 ? 2.467 -12.805 -14.977 1 97.81 52 ASP B CA 1
ATOM 1952 C C . ASP B 1 52 ? 1.272 -11.898 -14.703 1 97.81 52 ASP B C 1
ATOM 1954 O O . ASP B 1 52 ? 0.162 -12.164 -15.164 1 97.81 52 ASP B O 1
ATOM 1958 N N . PHE B 1 53 ? 1.473 -10.859 -13.953 1 98.38 53 PHE B N 1
ATOM 1959 C CA . PHE B 1 53 ? 0.398 -9.914 -13.672 1 98.38 53 PHE B CA 1
ATOM 1960 C C . PHE B 1 53 ? 0.003 -9.148 -14.938 1 98.38 53 PHE B C 1
ATOM 1962 O O . PHE B 1 53 ? -1.178 -8.875 -15.156 1 98.38 53 PHE B O 1
ATOM 1969 N N . VAL B 1 54 ? 0.991 -8.781 -15.711 1 98.69 54 VAL B N 1
ATOM 1970 C CA . VAL B 1 54 ? 0.737 -8.094 -16.969 1 98.69 54 VAL B CA 1
ATOM 1971 C C . VAL B 1 54 ? -0.137 -8.961 -17.875 1 98.69 54 VAL B C 1
ATOM 1973 O O . VAL B 1 54 ? -1.166 -8.508 -18.375 1 98.69 54 VAL B O 1
ATOM 1976 N N . GLU B 1 55 ? 0.284 -10.188 -18.016 1 98 55 GLU B N 1
ATOM 1977 C CA . GLU B 1 55 ? -0.449 -11.125 -18.859 1 98 55 GLU B CA 1
ATOM 1978 C C . GLU B 1 55 ? -1.871 -11.336 -18.359 1 98 55 GLU B C 1
ATOM 1980 O O . GLU B 1 55 ? -2.83 -11.273 -19.125 1 98 55 GLU B O 1
ATOM 1985 N N . THR B 1 56 ? -1.995 -11.586 -17.109 1 97.69 56 THR B N 1
ATOM 1986 C CA . THR B 1 56 ? -3.305 -11.844 -16.531 1 97.69 56 THR B CA 1
ATOM 1987 C C . THR B 1 56 ? -4.223 -10.641 -16.703 1 97.69 56 THR B C 1
ATOM 1989 O O . THR B 1 56 ? -5.375 -10.789 -17.125 1 97.69 56 THR B O 1
ATOM 1992 N N . TYR B 1 57 ? -3.703 -9.492 -16.422 1 98.06 57 TYR B N 1
ATOM 1993 C CA . TYR B 1 57 ? -4.504 -8.273 -16.547 1 98.06 57 TYR B CA 1
ATOM 1994 C C . TYR B 1 57 ? -4.914 -8.047 -18 1 98.06 57 TYR B C 1
ATOM 1996 O O . TYR B 1 57 ? -6.051 -7.668 -18.281 1 98.06 57 TYR B O 1
ATOM 2004 N N . ALA B 1 58 ? -3.982 -8.234 -18.891 1 97.88 58 ALA B N 1
ATOM 2005 C CA . ALA B 1 58 ? -4.266 -8.039 -20.297 1 97.88 58 ALA B CA 1
ATOM 2006 C C . ALA B 1 58 ? -5.387 -8.953 -20.781 1 97.88 58 ALA B C 1
ATOM 2008 O O . ALA B 1 58 ? -6.195 -8.578 -21.625 1 97.88 58 ALA B O 1
ATOM 2009 N N . ARG B 1 59 ? -5.41 -10.109 -20.188 1 96.31 59 ARG B N 1
ATOM 2010 C CA . ARG B 1 59 ? -6.352 -11.125 -20.656 1 96.31 59 ARG B CA 1
ATOM 2011 C C . ARG B 1 59 ? -7.68 -11.016 -19.922 1 96.31 59 ARG B C 1
ATOM 2013 O O . ARG B 1 59 ? -8.742 -11.266 -20.5 1 96.31 59 ARG B O 1
ATOM 2020 N N . THR B 1 60 ? -7.652 -10.641 -18.625 1 96.31 60 THR B N 1
ATOM 2021 C CA . THR B 1 60 ? -8.859 -10.82 -17.812 1 96.31 60 THR B CA 1
ATOM 2022 C C . THR B 1 60 ? -9.32 -9.484 -17.234 1 96.31 60 THR B C 1
ATOM 2024 O O . THR B 1 60 ? -10.438 -9.367 -16.734 1 96.31 60 THR B O 1
ATOM 2027 N N . GLY B 1 61 ? -8.453 -8.5 -17.219 1 96.5 61 GLY B N 1
ATOM 2028 C CA . GLY B 1 61 ? -8.789 -7.219 -16.625 1 96.5 61 GLY B CA 1
ATOM 2029 C C . GLY B 1 61 ? -8.5 -7.164 -15.133 1 96.5 61 GLY B C 1
ATOM 2030 O O . GLY B 1 61 ? -8.797 -6.16 -14.477 1 96.5 61 GLY B O 1
ATOM 2031 N N . GLU B 1 62 ? -7.984 -8.289 -14.609 1 96.06 62 GLU B N 1
ATOM 2032 C CA . GLU B 1 62 ? -7.621 -8.359 -13.195 1 96.06 62 GLU B CA 1
ATOM 2033 C C . GLU B 1 62 ? -6.309 -9.109 -13 1 96.06 62 GLU B C 1
ATOM 2035 O O . GLU B 1 62 ? -5.945 -9.969 -13.812 1 96.06 62 GLU B O 1
ATOM 2040 N N . PRO B 1 63 ? -5.648 -8.82 -11.844 1 97.38 63 PRO B N 1
ATOM 2041 C CA . PRO B 1 63 ? -5.84 -7.707 -10.914 1 97.38 63 PRO B CA 1
ATOM 2042 C C . PRO B 1 63 ? -5.504 -6.352 -11.539 1 97.38 63 PRO B C 1
ATOM 2044 O O . PRO B 1 63 ? -4.645 -6.27 -12.414 1 97.38 63 PRO B O 1
ATOM 2047 N N . SER B 1 64 ? -6.137 -5.309 -11.086 1 97.81 64 SER B N 1
ATOM 2048 C CA . SER B 1 64 ? -5.969 -3.973 -11.648 1 97.81 64 SER B CA 1
ATOM 2049 C C . SER B 1 64 ? -4.562 -3.438 -11.398 1 97.81 64 SER B C 1
ATOM 2051 O O . SER B 1 64 ? -3.852 -3.934 -10.523 1 97.81 64 SER B O 1
ATOM 2053 N N . PRO B 1 65 ? -4.117 -2.377 -12.164 1 98.12 65 PRO B N 1
ATOM 2054 C CA . PRO B 1 65 ? -2.797 -1.774 -11.953 1 98.12 65 PRO B CA 1
ATOM 2055 C C . PRO B 1 65 ? -2.584 -1.3 -10.523 1 98.12 65 PRO B C 1
ATOM 2057 O O . PRO B 1 65 ? -1.505 -1.493 -9.953 1 98.12 65 PRO B O 1
ATOM 2060 N N . THR B 1 66 ? -3.615 -0.699 -9.906 1 98.56 66 THR B N 1
ATOM 2061 C CA . THR B 1 66 ? -3.467 -0.212 -8.539 1 98.56 66 THR B CA 1
ATOM 2062 C C . THR B 1 66 ? -3.404 -1.376 -7.551 1 98.56 66 THR B C 1
ATOM 2064 O O . THR B 1 66 ? -2.715 -1.299 -6.535 1 98.56 66 THR B O 1
ATOM 2067 N N . THR B 1 67 ? -4.109 -2.463 -7.844 1 98.56 67 THR B N 1
ATOM 2068 C CA . THR B 1 67 ? -4.02 -3.658 -7.016 1 98.56 67 THR B CA 1
ATOM 2069 C C . THR B 1 67 ? -2.613 -4.246 -7.066 1 98.56 67 THR B C 1
ATOM 2071 O O . THR B 1 67 ? -2.037 -4.586 -6.031 1 98.56 67 THR B O 1
ATOM 2074 N N . VAL B 1 68 ? -2.039 -4.316 -8.281 1 98.75 68 VAL B N 1
ATOM 2075 C CA . VAL B 1 68 ? -0.692 -4.852 -8.445 1 98.75 68 VAL B CA 1
ATOM 2076 C C . VAL B 1 68 ? 0.311 -3.953 -7.723 1 98.75 68 VAL B C 1
ATOM 2078 O O . VAL B 1 68 ? 1.257 -4.445 -7.102 1 98.75 68 VAL B O 1
ATOM 2081 N N . LEU B 1 69 ? 0.074 -2.674 -7.781 1 98.81 69 LEU B N 1
ATOM 2082 C CA . LEU B 1 69 ? 0.932 -1.729 -7.074 1 98.81 69 LEU B CA 1
ATOM 2083 C C . LEU B 1 69 ? 0.893 -1.979 -5.57 1 98.81 69 LEU B C 1
ATOM 2085 O O . LEU B 1 69 ? 1.934 -1.984 -4.91 1 98.81 69 LEU B O 1
ATOM 2089 N N . LEU B 1 70 ? -0.281 -2.178 -5.016 1 98.75 70 LEU B N 1
ATOM 2090 C CA . LEU B 1 70 ? -0.411 -2.406 -3.582 1 98.75 70 LEU B CA 1
ATOM 2091 C C . LEU B 1 70 ? 0.253 -3.717 -3.178 1 98.75 70 LEU B C 1
ATOM 2093 O O . LEU B 1 70 ? 0.881 -3.799 -2.119 1 98.75 70 LEU B O 1
ATOM 2097 N N . MET B 1 71 ? 0.157 -4.73 -4.008 1 98.69 71 MET B N 1
ATOM 2098 C CA . MET B 1 71 ? 0.846 -5.984 -3.715 1 98.69 71 MET B CA 1
ATOM 2099 C C . MET B 1 71 ? 2.357 -5.805 -3.797 1 98.69 71 MET B C 1
ATOM 2101 O O . MET B 1 71 ? 3.096 -6.34 -2.967 1 98.69 71 MET B O 1
ATOM 2105 N N . ALA B 1 72 ? 2.793 -5.055 -4.793 1 98.62 72 ALA B N 1
ATOM 2106 C CA . ALA B 1 72 ? 4.219 -4.773 -4.93 1 98.62 72 ALA B CA 1
ATOM 2107 C C . ALA B 1 72 ? 4.746 -4.016 -3.713 1 98.62 72 ALA B C 1
ATOM 2109 O O . ALA B 1 72 ? 5.879 -4.238 -3.277 1 98.62 72 ALA B O 1
ATOM 2110 N N . ALA B 1 73 ? 3.926 -3.133 -3.205 1 98.5 73 ALA B N 1
ATOM 2111 C CA . ALA B 1 73 ? 4.328 -2.367 -2.027 1 98.5 73 ALA B CA 1
ATOM 2112 C C . ALA B 1 73 ? 4.52 -3.279 -0.82 1 98.5 73 ALA B C 1
ATOM 2114 O O . ALA B 1 73 ? 5.488 -3.125 -0.068 1 98.5 73 ALA B O 1
ATOM 2115 N N . ALA B 1 74 ? 3.602 -4.195 -0.604 1 98.12 74 ALA B N 1
ATOM 2116 C CA . ALA B 1 74 ? 3.725 -5.137 0.505 1 98.12 74 ALA B CA 1
ATOM 2117 C C . ALA B 1 74 ? 4.988 -5.984 0.366 1 98.12 74 ALA B C 1
ATOM 2119 O O . ALA B 1 74 ? 5.742 -6.148 1.328 1 98.12 74 ALA B O 1
ATOM 2120 N N . ARG B 1 75 ? 5.227 -6.457 -0.829 1 98.38 75 ARG B N 1
ATOM 2121 C CA . ARG B 1 75 ? 6.41 -7.266 -1.1 1 98.38 75 ARG B CA 1
ATOM 2122 C C . ARG B 1 75 ? 7.688 -6.449 -0.925 1 98.38 75 ARG B C 1
ATOM 2124 O O . ARG B 1 75 ? 8.656 -6.926 -0.337 1 98.38 75 ARG B O 1
ATOM 2131 N N . ARG B 1 76 ? 7.703 -5.293 -1.448 1 97.75 76 ARG B N 1
ATOM 2132 C CA . ARG B 1 76 ? 8.859 -4.406 -1.342 1 97.75 76 ARG B CA 1
ATOM 2133 C C . ARG B 1 76 ? 9.195 -4.121 0.117 1 97.75 76 ARG B C 1
ATOM 2135 O O . ARG B 1 76 ? 10.367 -4.109 0.499 1 97.75 76 ARG B O 1
ATOM 2142 N N . ASP B 1 77 ? 8.156 -3.842 0.881 1 95.88 77 ASP B N 1
ATOM 2143 C CA . ASP B 1 77 ? 8.359 -3.596 2.305 1 95.88 77 ASP B CA 1
ATOM 2144 C C . ASP B 1 77 ? 9.031 -4.793 2.979 1 95.88 77 ASP B C 1
ATOM 2146 O O . ASP B 1 77 ? 10 -4.633 3.719 1 95.88 77 ASP B O 1
ATOM 2150 N N . PHE B 1 78 ? 8.562 -5.977 2.73 1 97.06 78 PHE B N 1
ATOM 2151 C CA . PHE B 1 78 ? 9.148 -7.195 3.273 1 97.06 78 PHE B CA 1
ATOM 2152 C C . PHE B 1 78 ? 10.594 -7.352 2.82 1 97.06 78 PHE B C 1
ATOM 2154 O O . PHE B 1 78 ? 11.477 -7.652 3.629 1 97.06 78 PHE B O 1
ATOM 2161 N N . PHE B 1 79 ? 10.859 -7.125 1.542 1 97.56 79 PHE B N 1
ATOM 2162 C CA . PHE B 1 79 ? 12.164 -7.246 0.908 1 97.56 79 PHE B CA 1
ATOM 2163 C C . PHE B 1 79 ? 13.18 -6.324 1.575 1 97.56 79 PHE B C 1
ATOM 2165 O O . PHE B 1 79 ? 14.297 -6.742 1.888 1 97.56 79 PHE B O 1
ATOM 2172 N N . LEU B 1 80 ? 12.75 -5.129 1.845 1 93.19 80 LEU B N 1
ATOM 2173 C CA . LEU B 1 80 ? 13.688 -4.133 2.363 1 93.19 80 LEU B CA 1
ATOM 2174 C C . LEU B 1 80 ? 13.844 -4.277 3.873 1 93.19 80 LEU B C 1
ATOM 2176 O O . LEU B 1 80 ? 14.953 -4.125 4.402 1 93.19 80 LEU B O 1
ATOM 2180 N N . THR B 1 81 ? 12.766 -4.656 4.609 1 91.81 81 THR B N 1
ATOM 2181 C CA . THR B 1 81 ? 12.828 -4.586 6.066 1 91.81 81 THR B CA 1
ATOM 2182 C C . THR B 1 81 ? 13.227 -5.938 6.652 1 91.81 81 THR B C 1
ATOM 2184 O O . THR B 1 81 ? 13.938 -5.996 7.66 1 91.81 81 THR B O 1
ATOM 2187 N N . VAL B 1 82 ? 12.758 -7 6.047 1 94.62 82 VAL B N 1
ATOM 2188 C CA . VAL B 1 82 ? 13.016 -8.328 6.59 1 94.62 82 VAL B CA 1
ATOM 2189 C C . VAL B 1 82 ? 14.234 -8.938 5.902 1 94.62 82 VAL B C 1
ATOM 2191 O O . VAL B 1 82 ? 15.117 -9.484 6.562 1 94.62 82 VAL B O 1
ATOM 2194 N N . GLN B 1 83 ? 14.305 -8.727 4.594 1 96.56 83 GLN B N 1
ATOM 2195 C CA . GLN B 1 83 ? 15.359 -9.383 3.834 1 96.56 83 GLN B CA 1
ATOM 2196 C C . GLN B 1 83 ? 16.531 -8.445 3.598 1 96.56 83 GLN B C 1
ATOM 2198 O O . GLN B 1 83 ? 17.547 -8.836 3 1 96.56 83 GLN B O 1
ATOM 2203 N N . HIS B 1 84 ? 16.375 -7.199 3.951 1 92.94 84 HIS B N 1
ATOM 2204 C CA . HIS B 1 84 ? 17.422 -6.199 3.863 1 92.94 84 HIS B CA 1
ATOM 2205 C C . HIS B 1 84 ? 17.953 -6.066 2.436 1 92.94 84 HIS B C 1
ATOM 2207 O O . HIS B 1 84 ? 19.156 -5.965 2.217 1 92.94 84 HIS B O 1
ATOM 2213 N N . GLY B 1 85 ? 17.016 -6.285 1.468 1 94.81 85 GLY B N 1
ATOM 2214 C CA . GLY B 1 85 ? 17.328 -6.055 0.067 1 94.81 85 GLY B CA 1
ATOM 2215 C C . GLY B 1 85 ? 17.984 -7.25 -0.603 1 94.81 85 GLY B C 1
ATOM 2216 O O . GLY B 1 85 ? 18.516 -7.133 -1.708 1 94.81 85 GLY B O 1
ATOM 2217 N N . GLN B 1 86 ? 17.938 -8.383 0.067 1 96.62 86 GLN B N 1
ATOM 2218 C CA . GLN B 1 86 ? 18.547 -9.586 -0.497 1 96.62 86 GLN B CA 1
ATOM 2219 C C . GLN B 1 86 ? 17.484 -10.555 -0.991 1 96.62 86 GLN B C 1
ATOM 2221 O O . GLN B 1 86 ? 16.578 -10.938 -0.238 1 96.62 86 GLN B O 1
ATOM 2226 N N . PHE B 1 87 ? 17.641 -10.992 -2.17 1 97.19 87 PHE B N 1
ATOM 2227 C CA . PHE B 1 87 ? 16.688 -11.945 -2.744 1 97.19 87 PHE B CA 1
ATOM 2228 C C . PHE B 1 87 ? 16.859 -13.32 -2.104 1 97.19 87 PHE B C 1
ATOM 2230 O O . PHE B 1 87 ? 17.953 -13.68 -1.672 1 97.19 87 PHE B O 1
ATOM 2237 N N . TYR B 1 88 ? 15.766 -14.031 -2.092 1 96.94 88 TYR B N 1
ATOM 2238 C CA . TYR B 1 88 ? 15.758 -15.422 -1.66 1 96.94 88 TYR B CA 1
ATOM 2239 C C . TYR B 1 88 ? 16.656 -16.266 -2.545 1 96.94 88 TYR B C 1
ATOM 2241 O O . TYR B 1 88 ? 16.609 -16.188 -3.773 1 96.94 88 TYR B O 1
ATOM 2249 N N . GLN B 1 89 ? 17.516 -17.062 -1.998 1 96.06 89 GLN B N 1
ATOM 2250 C CA . GLN B 1 89 ? 18.484 -17.844 -2.752 1 96.06 89 GLN B CA 1
ATOM 2251 C C . GLN B 1 89 ? 18.156 -19.344 -2.686 1 96.06 89 GLN B C 1
ATOM 2253 O O . GLN B 1 89 ? 18.859 -20.156 -3.293 1 96.06 89 GLN B O 1
ATOM 2258 N N . GLY B 1 90 ? 17.188 -19.766 -1.991 1 96.56 90 GLY B N 1
ATOM 2259 C CA . GLY B 1 90 ? 16.859 -21.172 -1.829 1 96.56 90 GLY B CA 1
ATOM 2260 C C . GLY B 1 90 ? 16.047 -21.719 -2.979 1 96.56 90 GLY B C 1
ATOM 2261 O O . GLY B 1 90 ? 15.93 -21.094 -4.031 1 96.56 90 GLY B O 1
ATOM 2262 N N . LYS B 1 91 ? 15.594 -22.922 -2.797 1 96.94 91 LYS B N 1
ATOM 2263 C CA . LYS B 1 91 ? 14.789 -23.594 -3.807 1 96.94 91 LYS B CA 1
ATOM 2264 C C . LYS B 1 91 ? 13.422 -22.938 -3.955 1 96.94 91 LYS B C 1
ATOM 2266 O O . LYS B 1 91 ? 12.742 -22.672 -2.961 1 96.94 91 LYS B O 1
ATOM 2271 N N . PRO B 1 92 ? 13.047 -22.672 -5.203 1 97.56 92 PRO B N 1
ATOM 2272 C CA . PRO B 1 92 ? 11.711 -22.109 -5.406 1 97.56 92 PRO B CA 1
ATOM 2273 C C . PRO B 1 92 ? 10.594 -23.047 -4.957 1 97.56 92 PRO B C 1
ATOM 2275 O O . PRO B 1 92 ? 10.734 -24.266 -5.047 1 97.56 92 PRO B O 1
ATOM 2278 N N . VAL B 1 93 ? 9.539 -22.469 -4.461 1 98.06 93 VAL B N 1
ATOM 2279 C CA . VAL B 1 93 ? 8.312 -23.203 -4.152 1 98.06 93 VAL B CA 1
ATOM 2280 C C . VAL B 1 93 ? 7.512 -23.422 -5.43 1 98.06 93 VAL B C 1
ATOM 2282 O O . VAL B 1 93 ? 7.145 -22.469 -6.117 1 98.06 93 VAL B O 1
ATOM 2285 N N . ILE B 1 94 ? 7.273 -24.656 -5.77 1 98.06 94 ILE B N 1
ATOM 2286 C CA . ILE B 1 94 ? 6.504 -24.953 -6.973 1 98.06 94 ILE B CA 1
ATOM 2287 C C . ILE B 1 94 ? 5.156 -25.547 -6.582 1 98.06 94 ILE B C 1
ATOM 2289 O O . ILE B 1 94 ? 4.895 -25.797 -5.402 1 98.06 94 ILE B O 1
ATOM 2293 N N . GLY B 1 95 ? 4.301 -25.75 -7.613 1 97.69 95 GLY B N 1
ATOM 2294 C CA . GLY B 1 95 ? 2.938 -26.188 -7.375 1 97.69 95 GLY B CA 1
ATOM 2295 C C . GLY B 1 95 ? 2.859 -27.453 -6.527 1 97.69 95 GLY B C 1
ATOM 2296 O O . GLY B 1 95 ? 1.995 -27.562 -5.652 1 97.69 95 GLY B O 1
ATOM 2297 N N . TYR B 1 96 ? 3.785 -28.328 -6.746 1 96.62 96 TYR B N 1
ATOM 2298 C CA . TYR B 1 96 ? 3.795 -29.625 -6.074 1 96.62 96 TYR B CA 1
ATOM 2299 C C . TYR B 1 96 ? 4.113 -29.469 -4.594 1 96.62 96 TYR B C 1
ATOM 2301 O O . TYR B 1 96 ? 3.785 -30.344 -3.785 1 96.62 96 TYR B O 1
ATOM 2309 N N . ASP B 1 97 ? 4.816 -28.422 -4.176 1 97.94 97 ASP B N 1
ATOM 2310 C CA . ASP B 1 97 ? 5.215 -28.172 -2.795 1 97.94 97 ASP B CA 1
ATOM 2311 C C . ASP B 1 97 ? 4.055 -27.609 -1.983 1 97.94 97 ASP B C 1
ATOM 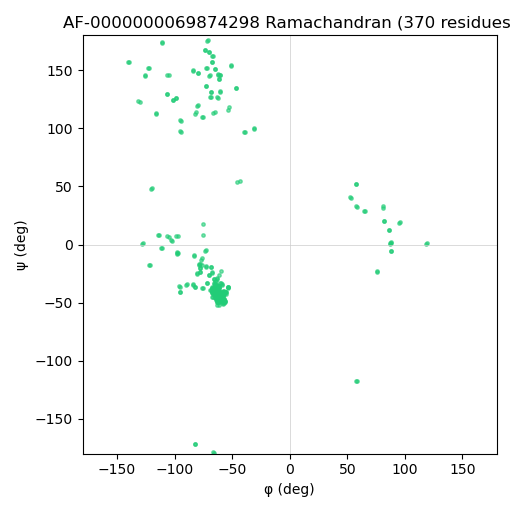2313 O O . ASP B 1 97 ? 4.102 -27.578 -0.752 1 97.94 97 ASP B O 1
ATOM 2317 N N . LEU B 1 98 ? 3.004 -27.094 -2.678 1 98.5 98 LEU B N 1
ATOM 2318 C CA . LEU B 1 98 ? 1.897 -26.406 -2.012 1 98.5 98 LEU B CA 1
ATOM 2319 C C . LEU B 1 98 ? 0.867 -27.422 -1.507 1 98.5 98 LEU B C 1
ATOM 2321 O O . LEU B 1 98 ? 0.678 -28.469 -2.109 1 98.5 98 LEU B O 1
ATOM 2325 N N . PRO B 1 99 ? 0.176 -27.047 -0.376 1 98.5 99 PRO B N 1
ATOM 2326 C CA . PRO B 1 99 ? -1.009 -27.828 -0.031 1 98.5 99 PRO B CA 1
ATOM 2327 C C . PRO B 1 99 ? -1.975 -27.984 -1.203 1 98.5 99 PRO B C 1
ATOM 2329 O O . PRO B 1 99 ? -2.027 -27.125 -2.084 1 98.5 99 PRO B O 1
ATOM 2332 N N . GLY B 1 100 ? -2.723 -29.047 -1.145 1 97.81 100 GLY B N 1
ATOM 2333 C CA . GLY B 1 100 ? -3.686 -29.297 -2.203 1 97.81 100 GLY B CA 1
ATOM 2334 C C . GLY B 1 100 ? -4.848 -28.328 -2.201 1 97.81 100 GLY B C 1
ATOM 2335 O O . GLY B 1 100 ? -5.07 -27.625 -1.216 1 97.81 100 GLY B O 1
ATOM 2336 N N . PHE B 1 101 ? -5.598 -28.328 -3.322 1 97 101 PHE B N 1
ATOM 2337 C CA . PHE B 1 101 ? -6.723 -27.406 -3.48 1 97 101 PHE B CA 1
ATOM 2338 C C . PHE B 1 101 ? -7.801 -27.688 -2.441 1 97 101 PHE B C 1
ATOM 2340 O O . PHE B 1 101 ? -8.516 -26.781 -2.012 1 97 101 PHE B O 1
ATOM 2347 N N . GLY B 1 102 ? -7.895 -28.906 -2.029 1 96.94 102 GLY B N 1
ATOM 2348 C CA . GLY B 1 102 ? -8.953 -29.312 -1.115 1 96.94 102 GLY B CA 1
ATOM 2349 C C . GLY B 1 102 ? -8.508 -29.328 0.336 1 96.94 102 GLY B C 1
ATOM 2350 O O . GLY B 1 102 ? -9.328 -29.547 1.235 1 96.94 102 GLY B O 1
ATOM 2351 N N . ASP B 1 103 ? -7.199 -29.125 0.618 1 98.12 103 ASP B N 1
ATOM 2352 C CA . ASP B 1 103 ? -6.723 -29.078 1.998 1 98.12 103 ASP B CA 1
ATOM 2353 C C . ASP B 1 103 ? -7.375 -27.938 2.77 1 98.12 103 ASP B C 1
ATOM 2355 O O . ASP B 1 103 ? -7.605 -26.859 2.215 1 98.12 103 ASP B O 1
ATOM 2359 N N . GLU B 1 104 ? -7.676 -28.25 4.094 1 97.94 104 GLU B N 1
ATOM 2360 C CA . GLU B 1 104 ? -8.453 -27.266 4.855 1 97.94 104 GLU B CA 1
ATOM 2361 C C . GLU B 1 104 ? -7.703 -26.828 6.109 1 97.94 104 GLU B C 1
ATOM 2363 O O . GLU B 1 104 ? -6.848 -27.562 6.617 1 97.94 104 GLU B O 1
ATOM 2368 N N . LEU B 1 105 ? -7.965 -25.641 6.543 1 98 105 LEU B N 1
ATOM 2369 C CA . LEU B 1 105 ? -7.629 -25.125 7.863 1 98 105 LEU B CA 1
ATOM 2370 C C . LEU B 1 105 ? -8.891 -24.781 8.656 1 98 105 LEU B C 1
ATOM 2372 O O . LEU B 1 105 ? -9.625 -23.859 8.289 1 98 105 LEU B O 1
ATOM 2376 N N . CYS B 1 106 ? -9.148 -25.547 9.742 1 96.62 106 CYS B N 1
ATOM 2377 C CA . CYS B 1 106 ? -10.336 -25.375 10.57 1 96.62 106 CYS B CA 1
ATOM 2378 C C . CYS B 1 106 ? -11.602 -25.391 9.719 1 96.62 106 CYS B C 1
ATOM 2380 O O . CYS B 1 106 ? -12.477 -24.531 9.867 1 96.62 106 CYS B O 1
ATOM 2382 N N . GLY B 1 107 ? -11.633 -26.297 8.734 1 96.38 107 GLY B N 1
ATOM 2383 C CA . GLY B 1 107 ? -12.82 -26.5 7.926 1 96.38 107 GLY B CA 1
ATOM 2384 C C . GLY B 1 107 ? -12.883 -25.594 6.715 1 96.38 107 GLY B C 1
ATOM 2385 O O . GLY B 1 107 ? -13.82 -25.672 5.918 1 96.38 107 GLY B O 1
ATOM 2386 N N . LEU B 1 108 ? -12.031 -24.703 6.539 1 97.31 108 LEU B N 1
ATOM 2387 C CA . LEU B 1 108 ? -12.016 -23.781 5.406 1 97.31 108 LEU B CA 1
ATOM 2388 C C . LEU B 1 108 ? -11.102 -24.297 4.301 1 97.31 108 LEU B C 1
ATOM 2390 O O . LEU B 1 108 ? -9.875 -24.266 4.441 1 97.31 108 LEU B O 1
ATOM 2394 N N . PRO B 1 109 ? -11.617 -24.75 3.271 1 97.81 109 PRO B N 1
ATOM 2395 C CA . PRO B 1 109 ? -10.789 -25.312 2.197 1 97.81 109 PRO B CA 1
ATOM 2396 C C . PRO B 1 109 ? -9.945 -24.234 1.499 1 97.81 109 PRO B C 1
ATOM 2398 O O . PRO B 1 109 ? -10.289 -23.062 1.529 1 97.81 109 PRO B O 1
ATOM 2401 N N . TYR B 1 110 ? -8.852 -24.688 0.873 1 98.56 110 TYR B N 1
ATOM 2402 C CA . TYR B 1 110 ? -7.996 -23.891 0.002 1 98.56 110 TYR B CA 1
ATOM 2403 C C . TYR B 1 110 ? -7.113 -22.953 0.816 1 98.56 110 TYR B C 1
ATOM 2405 O O . TYR B 1 110 ? -6.035 -22.562 0.364 1 98.56 110 TYR B O 1
ATOM 2413 N N . LEU B 1 111 ? -7.496 -22.609 2.033 1 98.69 111 LEU B N 1
ATOM 2414 C CA . LEU B 1 111 ? -6.801 -21.609 2.83 1 98.69 111 LEU B CA 1
ATOM 2415 C C . LEU B 1 111 ? -5.359 -22.031 3.098 1 98.69 111 LEU B C 1
ATOM 2417 O O . LEU B 1 111 ? -4.441 -21.219 3.012 1 98.69 111 LEU B O 1
ATOM 2421 N N . PRO B 1 112 ? -5.059 -23.266 3.389 1 98.75 112 PRO B N 1
ATOM 2422 C CA . PRO B 1 112 ? -3.66 -23.656 3.578 1 98.75 112 PRO B CA 1
ATOM 2423 C C . PRO B 1 112 ? -2.799 -23.375 2.35 1 98.75 112 PRO B C 1
ATOM 2425 O O . PRO B 1 112 ? -1.656 -22.922 2.48 1 98.75 112 PRO B O 1
ATOM 2428 N N . ARG B 1 113 ? -3.328 -23.688 1.188 1 98.75 113 ARG B N 1
ATOM 2429 C CA . ARG B 1 113 ? -2.623 -23.438 -0.065 1 98.75 113 ARG B CA 1
ATOM 2430 C C . ARG B 1 113 ? -2.379 -21.938 -0.265 1 98.75 113 ARG B C 1
ATOM 2432 O O . ARG B 1 113 ? -1.283 -21.531 -0.653 1 98.75 113 ARG B O 1
ATOM 2439 N N . LEU B 1 114 ? -3.4 -21.141 0.026 1 98.75 114 LEU B N 1
ATOM 2440 C CA . LEU B 1 114 ? -3.324 -19.688 -0.137 1 98.75 114 LEU B CA 1
ATOM 2441 C C . LEU B 1 114 ? -2.299 -19.094 0.817 1 98.75 114 LEU B C 1
ATOM 2443 O O . LEU B 1 114 ? -1.542 -18.188 0.436 1 98.75 114 LEU B O 1
ATOM 2447 N N . ILE B 1 115 ? -2.258 -19.578 2.08 1 98.88 115 ILE B N 1
ATOM 2448 C CA . ILE B 1 115 ? -1.282 -19.109 3.061 1 98.88 115 ILE B CA 1
ATOM 2449 C C . ILE B 1 115 ? 0.13 -19.422 2.568 1 98.88 115 ILE B C 1
ATOM 2451 O O . ILE B 1 115 ? 1.013 -18.562 2.613 1 98.88 115 ILE B O 1
ATOM 2455 N N . ALA B 1 116 ? 0.319 -20.609 2.066 1 98.75 116 ALA B N 1
ATOM 2456 C CA . ALA B 1 116 ? 1.629 -21.031 1.564 1 98.75 116 ALA B CA 1
ATOM 2457 C C . ALA B 1 116 ? 2.061 -20.156 0.389 1 98.75 116 ALA B C 1
ATOM 2459 O O . ALA B 1 116 ? 3.223 -19.75 0.301 1 98.75 116 ALA B O 1
ATOM 2460 N N . LYS B 1 117 ? 1.157 -19.844 -0.544 1 98.69 117 LYS B N 1
ATOM 2461 C CA . LYS B 1 117 ? 1.45 -18.969 -1.678 1 98.69 117 LYS B CA 1
ATOM 2462 C C . LYS B 1 117 ? 1.835 -17.562 -1.208 1 98.69 117 LYS B C 1
ATOM 2464 O O . LYS B 1 117 ? 2.771 -16.969 -1.736 1 98.69 117 LYS B O 1
ATOM 2469 N N . ALA B 1 118 ? 1.092 -17.094 -0.257 1 98.81 118 ALA B N 1
ATOM 2470 C CA . ALA B 1 118 ? 1.35 -15.742 0.255 1 98.81 118 ALA B CA 1
ATOM 2471 C C . ALA B 1 118 ? 2.732 -15.656 0.896 1 98.81 118 ALA B C 1
ATOM 2473 O O . ALA B 1 118 ? 3.453 -14.68 0.703 1 98.81 118 ALA B O 1
ATOM 2474 N N . ARG B 1 119 ? 3.094 -16.672 1.65 1 98.62 119 ARG B N 1
ATOM 2475 C CA . ARG B 1 119 ? 4.422 -16.703 2.252 1 98.62 119 ARG B CA 1
ATOM 2476 C C . ARG B 1 119 ? 5.508 -16.734 1.182 1 98.62 119 ARG B C 1
ATOM 2478 O O . ARG B 1 119 ? 6.512 -16.016 1.283 1 98.62 119 ARG B O 1
ATOM 2485 N N . ALA B 1 120 ? 5.309 -17.531 0.179 1 98.38 120 ALA B N 1
ATOM 2486 C CA . ALA B 1 120 ? 6.262 -17.609 -0.926 1 98.38 120 ALA B CA 1
ATOM 2487 C C . ALA B 1 120 ? 6.363 -16.281 -1.657 1 98.38 120 ALA B C 1
ATOM 2489 O O . ALA B 1 120 ? 7.449 -15.875 -2.072 1 98.38 120 ALA B O 1
ATOM 2490 N N . LYS B 1 121 ? 5.227 -15.602 -1.872 1 98.56 121 LYS B N 1
ATOM 2491 C CA . LYS B 1 121 ? 5.188 -14.281 -2.492 1 98.56 121 LYS B CA 1
ATOM 2492 C C . LYS B 1 121 ? 5.992 -13.266 -1.683 1 98.56 121 LYS B C 1
ATOM 2494 O O . LYS B 1 121 ? 6.777 -12.5 -2.242 1 98.56 121 LYS B O 1
ATOM 2499 N N . LEU B 1 122 ? 5.848 -13.281 -0.378 1 98.44 122 LEU B N 1
ATOM 2500 C CA . LEU B 1 122 ? 6.551 -12.352 0.498 1 98.44 122 LEU B CA 1
ATOM 2501 C C . LEU B 1 122 ? 8.055 -12.586 0.444 1 98.44 122 LEU B C 1
ATOM 2503 O O . LEU B 1 122 ? 8.828 -11.641 0.272 1 98.44 122 LEU B O 1
ATOM 2507 N N . VAL B 1 123 ? 8.398 -13.836 0.477 1 97.94 123 VAL B N 1
ATOM 2508 C CA . VAL B 1 123 ? 9.812 -14.195 0.526 1 97.94 123 VAL B CA 1
ATOM 2509 C C . VAL B 1 123 ? 10.43 -14.055 -0.862 1 97.94 123 VAL B C 1
ATOM 2511 O O . VAL B 1 123 ? 11.633 -13.805 -0.99 1 97.94 123 VAL B O 1
ATOM 2514 N N . GLY B 1 124 ? 9.617 -14.125 -1.873 1 97.69 124 GLY B N 1
ATOM 2515 C CA . GLY B 1 124 ? 10.109 -14.102 -3.24 1 97.69 124 GLY B CA 1
ATOM 2516 C C . GLY B 1 124 ? 10.609 -15.453 -3.719 1 97.69 124 GLY B C 1
ATOM 2517 O O . GLY B 1 124 ? 11.555 -15.531 -4.504 1 97.69 124 GLY B O 1
ATOM 2518 N N . SER B 1 125 ? 10.023 -16.5 -3.236 1 97.88 125 SER B N 1
ATOM 2519 C CA . SER B 1 125 ? 10.469 -17.859 -3.549 1 97.88 125 SER B CA 1
ATOM 2520 C C . SER B 1 125 ? 9.531 -18.547 -4.539 1 97.88 125 SER B C 1
ATOM 2522 O O . SER B 1 125 ? 9.695 -19.719 -4.844 1 97.88 125 SER B O 1
ATOM 2524 N N . MET B 1 126 ? 8.578 -17.875 -5.07 1 97.38 126 MET B N 1
ATOM 2525 C CA . MET B 1 126 ? 7.586 -18.469 -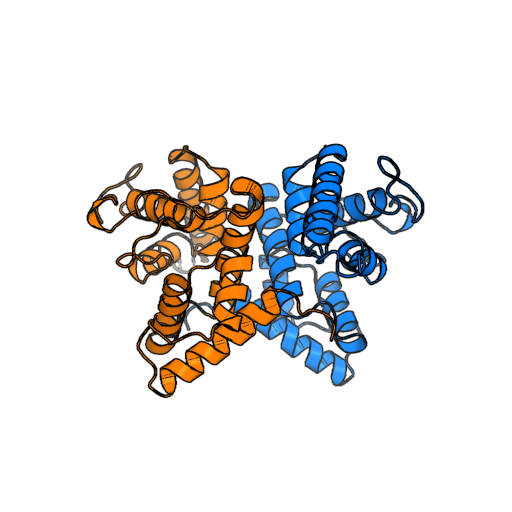5.961 1 97.38 126 MET B CA 1
ATOM 2526 C C . MET B 1 126 ? 8.242 -19.031 -7.219 1 97.38 126 MET B C 1
ATOM 2528 O O . MET B 1 126 ? 9 -18.328 -7.891 1 97.38 126 MET B O 1
ATOM 2532 N N . GLY B 1 127 ? 7.965 -20.266 -7.465 1 97.31 127 GLY B N 1
ATOM 2533 C CA . GLY B 1 127 ? 8.398 -20.828 -8.727 1 97.31 127 GLY B CA 1
ATOM 2534 C C . GLY B 1 127 ? 7.621 -20.312 -9.922 1 97.31 127 GLY B C 1
ATOM 2535 O O . GLY B 1 127 ? 6.656 -19.562 -9.758 1 97.31 127 GLY B O 1
ATOM 2536 N N . ASP B 1 128 ? 8.016 -20.703 -11.07 1 94.12 128 ASP B N 1
ATOM 2537 C CA . ASP B 1 128 ? 7.484 -20.125 -12.305 1 94.12 128 ASP B CA 1
ATOM 2538 C C . ASP B 1 128 ? 6.086 -20.672 -12.602 1 94.12 128 ASP B C 1
ATOM 2540 O O . ASP B 1 128 ? 5.379 -20.125 -13.461 1 94.12 128 ASP B O 1
ATOM 2544 N N . ASP B 1 129 ? 5.695 -21.703 -11.891 1 95.94 129 ASP B N 1
ATOM 2545 C CA . ASP B 1 129 ? 4.434 -22.344 -12.242 1 95.94 129 ASP B CA 1
ATOM 2546 C C . ASP B 1 129 ? 3.328 -21.953 -11.266 1 95.94 129 ASP B C 1
ATOM 2548 O O . ASP B 1 129 ? 2.203 -22.453 -11.359 1 95.94 129 ASP B O 1
ATOM 2552 N N . ILE B 1 130 ? 3.6 -21.078 -10.328 1 97 130 ILE B N 1
ATOM 2553 C CA . ILE B 1 130 ? 2.57 -20.625 -9.398 1 97 130 ILE B CA 1
ATOM 2554 C C . ILE B 1 130 ? 2.49 -19.109 -9.422 1 97 130 ILE B C 1
ATOM 2556 O O . ILE B 1 130 ? 3.498 -18.422 -9.633 1 97 130 ILE B O 1
ATOM 2560 N N . ILE B 1 131 ? 1.263 -18.609 -9.242 1 97.44 131 ILE B N 1
ATOM 2561 C CA . ILE B 1 131 ? 0.989 -17.188 -9.242 1 97.44 131 ILE B CA 1
ATOM 2562 C C . ILE B 1 131 ? 0.137 -16.828 -8.023 1 97.44 131 ILE B C 1
ATOM 2564 O O . ILE B 1 131 ? -0.901 -17.438 -7.781 1 97.44 131 ILE B O 1
ATOM 2568 N N . TYR B 1 132 ? 0.601 -15.914 -7.195 1 98.38 132 TYR B N 1
ATOM 2569 C CA . TYR B 1 132 ? -0.257 -15.336 -6.168 1 98.38 132 TYR B CA 1
ATOM 2570 C C . TYR B 1 132 ? -1.322 -14.438 -6.793 1 98.38 132 TYR B C 1
ATOM 2572 O O . TYR B 1 132 ? -1.063 -13.75 -7.781 1 98.38 132 TYR B O 1
ATOM 2580 N N . CYS B 1 133 ? -2.48 -14.445 -6.184 1 98.38 133 CYS B N 1
ATOM 2581 C CA . CYS B 1 133 ? -3.615 -13.672 -6.676 1 98.38 133 CYS B CA 1
ATOM 2582 C C . CYS B 1 133 ? -4.078 -14.188 -8.031 1 98.38 133 CYS B C 1
ATOM 2584 O O . CYS B 1 133 ? -4.504 -13.406 -8.883 1 98.38 133 CYS B O 1
ATOM 2586 N N . CYS B 1 134 ? -3.879 -15.492 -8.32 1 97.94 134 CYS B N 1
ATOM 2587 C CA . CYS B 1 134 ? -4.48 -16.125 -9.484 1 97.94 134 CYS B CA 1
ATOM 2588 C C . CYS B 1 134 ? -6 -16.188 -9.352 1 97.94 134 CYS B C 1
ATOM 2590 O O . CYS B 1 134 ? -6.559 -15.672 -8.383 1 97.94 134 CYS B O 1
ATOM 2592 N N . GLU B 1 135 ? -6.613 -16.766 -10.336 1 97.06 135 GLU B N 1
ATOM 2593 C CA . GLU B 1 135 ? -8.07 -16.766 -10.383 1 97.06 135 GLU B CA 1
ATOM 2594 C C . GLU B 1 135 ? -8.664 -17.469 -9.156 1 97.06 135 GLU B C 1
ATOM 2596 O O . GLU B 1 135 ? -9.617 -16.969 -8.562 1 97.06 135 GLU B O 1
ATOM 2601 N N . ASN B 1 136 ? -8.117 -18.625 -8.758 1 97.81 136 ASN B N 1
ATOM 2602 C CA . ASN B 1 136 ? -8.609 -19.344 -7.59 1 97.81 136 ASN B CA 1
ATOM 2603 C C . ASN B 1 136 ? -8.422 -18.531 -6.312 1 97.81 136 ASN B C 1
ATOM 2605 O O . ASN B 1 136 ? -9.281 -18.547 -5.43 1 97.81 136 ASN B O 1
ATOM 2609 N N . ASP B 1 137 ? -7.285 -17.875 -6.191 1 98.44 137 ASP B N 1
ATOM 2610 C CA . ASP B 1 137 ? -7.055 -16.984 -5.055 1 98.44 137 ASP B CA 1
ATOM 2611 C C . ASP B 1 137 ? -8.117 -15.891 -4.988 1 98.44 137 ASP B C 1
ATOM 2613 O O . ASP B 1 137 ? -8.695 -15.648 -3.928 1 98.44 137 ASP B O 1
ATOM 2617 N N . ARG B 1 138 ? -8.352 -15.219 -6.121 1 97.69 138 ARG B N 1
ATOM 2618 C CA . ARG B 1 138 ? -9.305 -14.117 -6.184 1 97.69 138 ARG B CA 1
ATOM 2619 C C . ARG B 1 138 ? -10.719 -14.586 -5.844 1 97.69 138 ARG B C 1
ATOM 2621 O O . ARG B 1 138 ? -11.477 -13.867 -5.199 1 97.69 138 ARG B O 1
ATOM 2628 N N . ARG B 1 139 ? -11.07 -15.742 -6.332 1 97.06 139 ARG B N 1
ATOM 2629 C CA . ARG B 1 139 ? -12.367 -16.312 -5.969 1 97.06 139 ARG B CA 1
ATOM 2630 C C . ARG B 1 139 ? -12.477 -16.5 -4.457 1 97.06 139 ARG B C 1
ATOM 2632 O O . ARG B 1 139 ? -13.5 -16.156 -3.859 1 97.06 139 ARG B O 1
ATOM 2639 N N . PHE B 1 140 ? -11.43 -17.062 -3.857 1 97.88 140 PHE B N 1
ATOM 2640 C CA . PHE B 1 140 ? -11.414 -17.219 -2.408 1 97.88 140 PHE B CA 1
ATOM 2641 C C . PHE B 1 140 ? -11.617 -15.883 -1.717 1 97.88 140 PHE B C 1
ATOM 2643 O O . PHE B 1 140 ? -12.422 -15.766 -0.792 1 97.88 140 PHE B O 1
ATOM 2650 N N . PHE B 1 141 ? -10.883 -14.859 -2.111 1 97.44 141 PHE B N 1
ATOM 2651 C CA . PHE B 1 141 ? -10.953 -13.531 -1.52 1 97.44 141 PHE B CA 1
ATOM 2652 C C . PHE B 1 141 ? -12.367 -12.977 -1.611 1 97.44 141 PHE B C 1
ATOM 2654 O O . PHE B 1 141 ? -12.898 -12.438 -0.633 1 97.44 141 PHE B O 1
ATOM 2661 N N . ARG B 1 142 ? -12.938 -13.086 -2.805 1 95.12 142 ARG B N 1
ATOM 2662 C CA . ARG B 1 142 ? -14.297 -12.602 -3.02 1 95.12 142 ARG B CA 1
ATOM 2663 C C . ARG B 1 142 ? -15.289 -13.32 -2.111 1 95.12 142 ARG B C 1
ATOM 2665 O O . ARG B 1 142 ? -16.125 -12.688 -1.469 1 95.12 142 ARG B O 1
ATOM 2672 N N . ASP B 1 143 ? -15.172 -14.617 -2.002 1 95.56 143 ASP B N 1
ATOM 2673 C CA . ASP B 1 143 ? -16.125 -15.453 -1.285 1 95.56 143 ASP B CA 1
ATOM 2674 C C . ASP B 1 143 ? -16 -15.258 0.224 1 95.56 143 ASP B C 1
ATOM 2676 O O . ASP B 1 143 ? -16.906 -15.625 0.977 1 95.56 143 ASP B O 1
ATOM 2680 N N . HIS B 1 144 ? -14.867 -14.727 0.651 1 96 144 HIS B N 1
ATOM 2681 C CA . HIS B 1 144 ? -14.633 -14.648 2.088 1 96 144 HIS B CA 1
ATOM 2682 C C . HIS B 1 144 ? -14.445 -13.203 2.539 1 96 144 HIS B C 1
ATOM 2684 O O . HIS B 1 144 ? -13.523 -12.898 3.303 1 96 144 HIS B O 1
ATOM 2690 N N . GLY B 1 145 ? -15.383 -12.312 2.082 1 93 145 GLY B N 1
ATOM 2691 C CA . GLY B 1 145 ? -15.469 -10.961 2.609 1 93 145 GLY B CA 1
ATOM 2692 C C . GLY B 1 145 ? -14.719 -9.945 1.768 1 93 145 GLY B C 1
ATOM 2693 O O . GLY B 1 145 ? -14.25 -8.93 2.281 1 93 145 GLY B O 1
ATOM 2694 N N . ASN B 1 146 ? -14.43 -10.289 0.521 1 93.5 146 ASN B N 1
ATOM 2695 C CA . ASN B 1 146 ? -13.758 -9.383 -0.408 1 93.5 146 ASN B CA 1
ATOM 2696 C C . ASN B 1 146 ? -12.414 -8.914 0.142 1 93.5 146 ASN B C 1
ATOM 2698 O O . ASN B 1 146 ? -12.148 -7.707 0.185 1 93.5 146 ASN B O 1
ATOM 2702 N N . ILE B 1 147 ? -11.664 -9.883 0.517 1 95.75 147 ILE B N 1
ATOM 2703 C CA . ILE B 1 147 ? -10.344 -9.602 1.067 1 95.75 147 ILE B CA 1
ATOM 2704 C C . ILE B 1 147 ? -9.43 -9.062 -0.032 1 95.75 147 ILE B C 1
ATOM 2706 O O . ILE B 1 147 ? -9.328 -9.656 -1.108 1 95.75 147 ILE B O 1
ATOM 2710 N N . HIS B 1 148 ? -8.859 -7.969 0.219 1 97.19 148 HIS B N 1
ATOM 2711 C CA . HIS B 1 148 ? -7.898 -7.445 -0.747 1 97.19 148 HIS B CA 1
ATOM 2712 C C . HIS B 1 148 ? -6.605 -8.25 -0.731 1 97.19 148 HIS B C 1
ATOM 2714 O O . HIS B 1 148 ? -6.066 -8.547 0.338 1 97.19 148 HIS B O 1
ATOM 2720 N N . PRO B 1 149 ? -6.023 -8.586 -1.887 1 98.38 149 PRO B N 1
ATOM 2721 C CA . PRO B 1 149 ? -4.852 -9.461 -1.917 1 98.38 149 PRO B CA 1
ATOM 2722 C C . PRO B 1 149 ? -3.646 -8.859 -1.201 1 98.38 149 PRO B C 1
ATOM 2724 O O . PRO B 1 149 ? -2.854 -9.586 -0.599 1 98.38 149 PRO B O 1
ATOM 2727 N N . ALA B 1 150 ? -3.434 -7.57 -1.285 1 98.44 150 ALA B N 1
ATOM 2728 C CA . ALA B 1 150 ? -2.332 -6.934 -0.569 1 98.44 150 ALA B CA 1
ATOM 2729 C C . ALA B 1 150 ? -2.539 -7.016 0.941 1 98.44 150 ALA B C 1
ATOM 2731 O O . ALA B 1 150 ? -1.576 -7.164 1.697 1 98.44 150 ALA B O 1
ATOM 2732 N N . ASP B 1 151 ? -3.822 -6.828 1.415 1 97.12 151 ASP B N 1
ATOM 2733 C CA . ASP B 1 151 ? -4.125 -6.969 2.836 1 97.12 151 ASP B CA 1
ATOM 2734 C C . ASP B 1 151 ? -3.803 -8.375 3.33 1 97.12 151 ASP B C 1
ATOM 2736 O O . ASP B 1 151 ? -3.25 -8.547 4.418 1 97.12 151 ASP B O 1
ATOM 2740 N N . PHE B 1 152 ? -4.156 -9.344 2.502 1 98.25 152 PHE B N 1
ATOM 2741 C CA . PHE B 1 152 ? -3.889 -10.727 2.885 1 98.25 152 PHE B CA 1
ATOM 2742 C C . PHE B 1 152 ? -2.391 -10.961 3.045 1 98.25 152 PHE B C 1
ATOM 2744 O O . PHE B 1 152 ? -1.962 -11.641 3.98 1 98.25 152 PHE B O 1
ATOM 2751 N N . LEU B 1 153 ? -1.548 -10.406 2.148 1 98.44 153 LEU B N 1
ATOM 2752 C CA . LEU B 1 153 ? -0.099 -10.516 2.285 1 98.44 153 LEU B CA 1
ATOM 2753 C C . LEU B 1 153 ? 0.363 -9.953 3.625 1 98.44 153 LEU B C 1
ATOM 2755 O O . LEU B 1 153 ? 1.183 -10.562 4.312 1 98.44 153 LEU B O 1
ATOM 2759 N N . ARG B 1 154 ? -0.2 -8.859 3.982 1 97.19 154 ARG B N 1
ATOM 2760 C CA . ARG B 1 154 ? 0.199 -8.195 5.223 1 97.19 154 ARG B CA 1
ATOM 2761 C C . ARG B 1 154 ? -0.228 -9.008 6.438 1 97.19 154 ARG B C 1
ATOM 2763 O O . ARG B 1 154 ? 0.49 -9.062 7.438 1 97.19 154 ARG B O 1
ATOM 2770 N N . VAL B 1 155 ? -1.38 -9.586 6.375 1 97.19 155 VAL B N 1
ATOM 2771 C CA . VAL B 1 155 ? -1.887 -10.414 7.465 1 97.19 155 VAL B CA 1
ATOM 2772 C C . VAL B 1 155 ? -0.994 -11.633 7.641 1 97.19 155 VAL B C 1
ATOM 2774 O O . VAL B 1 155 ? -0.64 -12 8.766 1 97.19 155 VAL B O 1
ATOM 2777 N N . VAL B 1 156 ? -0.64 -12.297 6.551 1 98.5 156 VAL B N 1
ATOM 2778 C CA . VAL B 1 156 ? 0.224 -13.477 6.602 1 98.5 156 VAL B CA 1
ATOM 2779 C C . VAL B 1 156 ? 1.59 -13.086 7.164 1 98.5 156 VAL B C 1
ATOM 2781 O O . VAL B 1 156 ? 2.158 -13.812 7.984 1 98.5 156 VAL B O 1
ATOM 2784 N N . TRP B 1 157 ? 2.119 -11.93 6.695 1 97.69 157 TRP B N 1
ATOM 2785 C CA . TRP B 1 157 ? 3.379 -11.414 7.227 1 97.69 157 TRP B CA 1
ATOM 2786 C C . TRP B 1 157 ? 3.301 -11.234 8.742 1 97.69 157 TRP B C 1
ATOM 2788 O O . TRP B 1 157 ? 4.172 -11.703 9.477 1 97.69 157 TRP B O 1
ATOM 2798 N N . ALA B 1 158 ? 2.264 -10.586 9.234 1 95.38 158 ALA B N 1
ATOM 2799 C CA . ALA B 1 158 ? 2.094 -10.281 10.648 1 95.38 158 ALA B CA 1
ATOM 2800 C C . ALA B 1 158 ? 1.909 -11.562 11.469 1 95.38 158 ALA B C 1
ATOM 2802 O O . ALA B 1 158 ? 2.328 -11.633 12.625 1 95.38 158 ALA B O 1
ATOM 2803 N N . ALA B 1 159 ? 1.333 -12.594 10.844 1 97.19 159 ALA B N 1
ATOM 2804 C CA . ALA B 1 159 ? 0.998 -13.828 11.547 1 97.19 159 ALA B CA 1
ATOM 2805 C C . ALA B 1 159 ? 2.236 -14.695 11.75 1 97.19 159 ALA B C 1
ATOM 2807 O O . ALA B 1 159 ? 2.236 -15.602 12.594 1 97.19 159 ALA B O 1
ATOM 2808 N N . GLY B 1 160 ? 3.254 -14.43 10.945 1 95.25 160 GLY B N 1
ATOM 2809 C CA . GLY B 1 160 ? 4.422 -15.297 11.008 1 95.25 160 GLY B CA 1
ATOM 2810 C C . GLY B 1 160 ? 4.094 -16.75 10.742 1 95.25 160 GLY B C 1
ATOM 2811 O O . GLY B 1 160 ? 3.486 -17.078 9.719 1 95.25 160 GLY B O 1
ATOM 2812 N N . ASP B 1 161 ? 4.336 -17.609 11.75 1 95.5 161 ASP B N 1
ATOM 2813 C CA . ASP B 1 161 ? 4.141 -19.047 11.547 1 95.5 161 ASP B CA 1
ATOM 2814 C C . ASP B 1 161 ? 2.781 -19.5 12.07 1 95.5 161 ASP B C 1
ATOM 2816 O O . ASP B 1 161 ? 2.451 -20.688 12.016 1 95.5 161 ASP B O 1
ATOM 2820 N N . SER B 1 162 ? 1.972 -18.547 12.469 1 97.75 162 SER B N 1
ATOM 2821 C CA . SER B 1 162 ? 0.696 -18.906 13.078 1 97.75 162 SER B CA 1
ATOM 2822 C C . SER B 1 162 ? -0.428 -18.922 12.047 1 97.75 162 SER B C 1
ATOM 2824 O O . SER B 1 162 ? -1.078 -17.891 11.82 1 97.75 162 SER B O 1
ATOM 2826 N N . ASP B 1 163 ? -0.784 -20.078 11.492 1 97.88 163 ASP B N 1
ATOM 2827 C CA . ASP B 1 163 ? -1.879 -20.203 10.539 1 97.88 163 ASP B CA 1
ATOM 2828 C C . ASP B 1 163 ? -3.221 -19.875 11.188 1 97.88 163 ASP B C 1
ATOM 2830 O O . ASP B 1 163 ? -4.094 -19.281 10.555 1 97.88 163 ASP B O 1
ATOM 2834 N N . PRO B 1 164 ? -3.385 -20.203 12.5 1 97.62 164 PRO B N 1
ATOM 2835 C CA . PRO B 1 164 ? -4.652 -19.875 13.156 1 97.62 164 PRO B CA 1
ATOM 2836 C C . PRO B 1 164 ? -4.953 -18.391 13.156 1 97.62 164 PRO B C 1
ATOM 2838 O O . PRO B 1 164 ? -6.117 -17.984 13.062 1 97.62 164 PRO B O 1
ATOM 2841 N N . LYS B 1 165 ? -3.977 -17.578 13.227 1 97.38 165 LYS B N 1
ATOM 2842 C CA . LYS B 1 165 ? -4.195 -16.125 13.188 1 97.38 165 LYS B CA 1
ATOM 2843 C C . LYS B 1 165 ? -4.742 -15.688 11.836 1 97.38 165 LYS B C 1
ATOM 2845 O O . LYS B 1 165 ? -5.574 -14.781 11.758 1 97.38 165 LYS B O 1
ATOM 2850 N N . VAL B 1 166 ? -4.242 -16.312 10.781 1 98.25 166 VAL B N 1
ATOM 2851 C CA . VAL B 1 166 ? -4.742 -16 9.445 1 98.25 166 VAL B CA 1
ATOM 2852 C C . VAL B 1 166 ? -6.191 -16.453 9.312 1 98.25 166 VAL B C 1
ATOM 2854 O O . VAL B 1 166 ? -7.027 -15.734 8.766 1 98.25 166 VAL B O 1
ATOM 2857 N N . TYR B 1 167 ? -6.422 -17.609 9.828 1 98.12 167 TYR B N 1
ATOM 2858 C CA . TYR B 1 167 ? -7.785 -18.125 9.82 1 98.12 167 TYR B CA 1
ATOM 2859 C C . TYR B 1 167 ? -8.734 -17.172 10.531 1 98.12 167 TYR B C 1
ATOM 2861 O O . TYR B 1 167 ? -9.82 -16.859 10.031 1 98.12 167 TYR B O 1
ATOM 2869 N N . ASP B 1 168 ? -8.383 -16.719 11.727 1 96.88 168 ASP B N 1
ATOM 2870 C CA . ASP B 1 168 ? -9.211 -15.805 12.5 1 96.88 168 ASP B CA 1
ATOM 2871 C C . ASP B 1 168 ? -9.523 -14.539 11.703 1 96.88 168 ASP B C 1
ATOM 2873 O O . ASP B 1 168 ? -10.648 -14.047 11.727 1 96.88 168 ASP B O 1
ATOM 2877 N N . TYR B 1 169 ? -8.578 -14.047 11.016 1 96.06 169 TYR B N 1
ATOM 2878 C CA . TYR B 1 169 ? -8.758 -12.859 10.18 1 96.06 169 TYR B CA 1
ATOM 2879 C C . TYR B 1 169 ? -9.789 -13.117 9.086 1 96.06 169 TYR B C 1
ATOM 2881 O O . TYR B 1 169 ? -10.695 -12.305 8.883 1 96.06 169 TYR B O 1
ATOM 2889 N N . VAL B 1 170 ? -9.617 -14.234 8.367 1 97.06 170 VAL B N 1
ATOM 2890 C CA . VAL B 1 170 ? -10.523 -14.562 7.266 1 97.06 170 VAL B CA 1
ATOM 2891 C C . VAL B 1 170 ? -11.945 -14.703 7.797 1 97.06 170 VAL B C 1
ATOM 2893 O O . VAL B 1 170 ? -12.898 -14.203 7.191 1 97.06 170 VAL B O 1
ATOM 2896 N N . ARG B 1 171 ? -12.047 -15.32 8.906 1 95 171 ARG B N 1
ATOM 2897 C CA . ARG B 1 171 ? -13.352 -15.508 9.523 1 95 171 ARG B CA 1
ATOM 2898 C C . ARG B 1 171 ? -13.984 -14.172 9.898 1 95 171 ARG B C 1
ATOM 2900 O O . ARG B 1 171 ? -15.172 -13.953 9.648 1 95 171 ARG B O 1
ATOM 2907 N N . GLN B 1 172 ? -13.25 -13.352 10.516 1 92 172 GLN B N 1
ATOM 2908 C CA . GLN B 1 172 ? -13.742 -12.039 10.914 1 92 172 GLN B CA 1
ATOM 2909 C C . GLN B 1 172 ? -14.203 -11.227 9.703 1 92 172 GLN B C 1
ATOM 2911 O O . GLN B 1 172 ? -15.227 -10.539 9.766 1 92 172 GLN B O 1
ATOM 2916 N N . ARG B 1 173 ? -13.445 -11.297 8.625 1 90.38 173 ARG B N 1
ATOM 2917 C CA . ARG B 1 173 ? -13.805 -10.57 7.41 1 90.38 173 ARG B CA 1
ATOM 2918 C C . ARG B 1 173 ? -15.117 -11.086 6.832 1 90.38 173 ARG B C 1
ATOM 2920 O O . ARG B 1 173 ? -15.93 -10.305 6.336 1 90.38 173 ARG B O 1
ATOM 2927 N N . THR B 1 174 ? -15.266 -12.328 6.824 1 88.5 174 THR B N 1
ATOM 2928 C CA . THR B 1 174 ? -16.469 -12.953 6.285 1 88.5 174 THR B CA 1
ATOM 2929 C C . THR B 1 174 ? -17.703 -12.523 7.078 1 88.5 174 THR B C 1
ATOM 2931 O O . THR B 1 174 ? -18.75 -12.25 6.496 1 88.5 174 THR B O 1
ATOM 2934 N N . LEU B 1 175 ? -17.547 -12.367 8.32 1 84.25 175 LEU B N 1
ATOM 2935 C CA . LEU B 1 175 ? -18.656 -12.008 9.195 1 84.25 175 LEU B CA 1
ATOM 2936 C C . LEU B 1 175 ? -19.016 -10.531 9.047 1 84.25 175 LEU B C 1
ATOM 2938 O O . LEU B 1 175 ? -20.188 -10.156 9.133 1 84.25 175 LEU B O 1
ATOM 2942 N N . SER B 1 176 ? -18.047 -9.719 8.875 1 78.06 176 SER B N 1
ATOM 2943 C CA . SER B 1 176 ? -18.266 -8.273 8.781 1 78.06 176 SER B CA 1
ATOM 2944 C C . SER B 1 176 ? -19.062 -7.922 7.527 1 78.06 176 SER B C 1
ATOM 2946 O O . SER B 1 176 ? -19.812 -6.949 7.523 1 78.06 176 SER B O 1
ATOM 2948 N N . VAL B 1 177 ? -18.938 -8.578 6.43 1 71.88 177 VAL B N 1
ATOM 2949 C CA . VAL B 1 177 ? -19.641 -8.273 5.191 1 71.88 177 VAL B CA 1
ATOM 2950 C C . VAL B 1 177 ? -21.047 -8.875 5.234 1 71.88 177 VAL B C 1
ATOM 2952 O O . VAL B 1 177 ? -22 -8.273 4.734 1 71.88 177 VAL B O 1
ATOM 2955 N N . SER B 1 178 ? -21.141 -10.008 5.812 1 67.25 178 SER B N 1
ATOM 2956 C CA . SER B 1 178 ? -22.438 -10.648 5.938 1 67.25 178 SER B CA 1
ATOM 2957 C C . SER B 1 178 ? -23.375 -9.836 6.816 1 67.25 178 SER B C 1
ATOM 2959 O O . SER B 1 178 ? -24.578 -9.789 6.57 1 67.25 178 SER B O 1
ATOM 2961 N N . SER B 1 179 ? -22.828 -9.172 7.746 1 58.03 179 SER B N 1
ATOM 2962 C CA . SER B 1 179 ? -23.656 -8.359 8.633 1 58.03 179 SER B CA 1
ATOM 2963 C C . SER B 1 179 ? -24.016 -7.023 7.988 1 58.03 179 SER B C 1
ATOM 2965 O O . SER B 1 179 ? -25.016 -6.398 8.352 1 58.03 179 SER B O 1
ATOM 2967 N N . ALA B 1 180 ? -23.281 -6.504 7.055 1 56.75 180 ALA B N 1
ATOM 2968 C CA . ALA B 1 180 ? -23.578 -5.246 6.375 1 56.75 180 ALA B CA 1
ATOM 2969 C C . ALA B 1 180 ? -24.672 -5.43 5.328 1 56.75 180 ALA B C 1
ATOM 2971 O O . ALA B 1 180 ? -25.188 -4.449 4.785 1 56.75 180 ALA B O 1
ATOM 2972 N N . VAL B 1 181 ? -25.172 -6.625 4.738 1 47.78 181 VAL B N 1
ATOM 2973 C CA . VAL B 1 181 ? -26.281 -6.848 3.807 1 47.78 181 VAL B CA 1
ATOM 2974 C C . VAL B 1 181 ? -27.609 -6.73 4.543 1 47.78 181 VAL B C 1
ATOM 2976 O O . VAL B 1 181 ? -27.859 -7.465 5.504 1 47.78 181 VAL B O 1
ATOM 2979 N N . PRO B 1 182 ? -28.391 -5.656 4.266 1 43.44 182 PRO B N 1
ATOM 2980 C CA . PRO B 1 182 ? -29.719 -5.488 4.891 1 43.44 182 PRO B CA 1
ATOM 2981 C C . PRO B 1 182 ? -30.609 -6.711 4.703 1 43.44 182 PRO B C 1
ATOM 2983 O O . PRO B 1 182 ? -30.516 -7.398 3.686 1 43.44 182 PRO B O 1
ATOM 2986 N N . ASP B 1 183 ? -31.031 -7.383 5.801 1 40.38 183 ASP B N 1
ATOM 2987 C CA . ASP B 1 183 ? -32.125 -8.344 5.812 1 40.38 183 ASP B CA 1
ATOM 2988 C C . ASP B 1 183 ? -33.344 -7.801 5.039 1 40.38 183 ASP B C 1
ATOM 2990 O O . ASP B 1 183 ? -34.094 -7 5.566 1 40.38 183 ASP B O 1
ATOM 2994 N N . ASN B 1 184 ? -33.219 -7.414 3.887 1 38.53 184 ASN B N 1
ATOM 2995 C CA . ASN B 1 184 ? -34.469 -7.047 3.236 1 38.53 184 ASN B CA 1
ATOM 2996 C C . ASN B 1 184 ? -35.406 -8.234 3.139 1 38.53 184 ASN B C 1
ATOM 2998 O O . ASN B 1 184 ? -36.469 -8.133 2.535 1 38.53 184 ASN B O 1
ATOM 3002 N N . GLU B 1 185 ? -35.031 -9.492 3.102 1 34.28 185 GLU B N 1
ATOM 3003 C CA . GLU B 1 185 ? -36.062 -10.422 2.707 1 34.28 185 GLU B CA 1
ATOM 3004 C C . GLU B 1 185 ? -37.094 -10.617 3.834 1 34.28 185 GLU B C 1
ATOM 3006 O O . GLU B 1 185 ? -37.969 -11.477 3.74 1 34.28 185 GLU B O 1
ATOM 3011 N N . GLN B 1 186 ? -36.938 -10.078 5.027 1 33.28 186 GLN B N 1
ATOM 3012 C CA . GLN B 1 186 ? -38.031 -10.594 5.855 1 33.28 186 GLN B CA 1
ATOM 3013 C C . GLN B 1 186 ? -39.344 -9.922 5.504 1 33.28 186 GLN B C 1
ATOM 3015 O O . GLN B 1 186 ? -40.375 -10.164 6.16 1 33.28 186 GLN B O 1
ATOM 3020 N N . THR B 1 187 ? -39.625 -9.047 4.441 1 26.58 187 THR B N 1
ATOM 3021 C CA . THR B 1 187 ? -41.062 -9.008 4.301 1 26.58 187 THR B CA 1
ATOM 3022 C C . THR B 1 187 ? -41.562 -10.227 3.539 1 26.58 187 THR B C 1
ATOM 3024 O O . THR B 1 187 ? -40.906 -10.703 2.609 1 26.58 187 THR B O 1
#

Organism: Akkermansia muciniphila (strain ATCC BAA-835 / DSM 22959 / JCM 33894 / BCRC 81048 / CCUG 64013 / CIP 107961 / Muc) (NCBI:txid349741)

InterPro domains:
  IPR031849 Domain of unknown function DUF5069 [PF16798] (104-173)

Foldseek 3Di:
DPPDDLLVVQLVVLVVLLVVVVVPDLDLVVSDDPVVCVSCLQQQHHSLQSSVQSVCCSVPVPDDSVLVSLLSNLLSCLCCPVVVSDADDDAADEPVNADDQQDDDVPHGNLRRLLVVLVCSNRVRHDNHDHHPPPSNQVLCVQQQNNRSSNLSVQSVVCPPPSVSSVVVSNVNNVVNVVVPPPVPPD/DPPDDLLVVQLVVLVVLLVVVVVPDLDLVVSDDPVVCVSCLQQQHHSLQSSVQSVCCSVPVPDPSVLVSLLSNLLSCLCCPVVVSDADDDAADEPVNADDQQDDDPPHGNLRRLLVVLVCSNRVRHDNHDHHPPPSNQVLCVQQQNNRSSNLSVQSVVCPPPSVSSVVVSNVNNVVNVVVPPPVPPD

Secondary structure (DSSP, 8-state):
-----HHHHHHHHHHHHHHHHHTT---STTTS-HHHHHHHHHTT--HHHHHHHHHHHHHH--S-HHHHHHHHHHHHHHHHHTSTT----SPPB-GGGSPPTT-EETTEETHHHHHHHHHHHHHT-B-TT--TT-HHHHHHHHHTT---HHHHHHHHHHHTT-HHHHHHHHHHHHHHHHHHS---TT-/-----HHHHHHHHHHHHHHHHHTT---STTTS-HHHHHHHHHTT--HHHHHHHHHHHHHH--S-HHHHHHHHHHHHHHHHHTSTT----SPPB-GGGSPPTT-EETTEETHHHHHHHHHHHHHT-B-TT--TT-HHHHHHHHHTT---HHHHHHHHHHHTT-HHHHHHHHHHHHHHHHHHS---TT-

Solvent-accessible surface area (backbone atoms only — 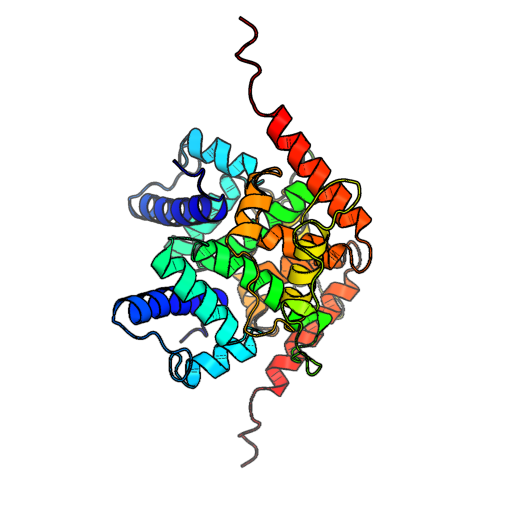not comparable to full-atom values): 21029 Å² total; per-residue (Å²): 124,81,79,71,52,66,61,55,53,51,49,52,48,49,55,51,49,31,51,44,40,75,74,65,55,81,50,75,79,79,62,62,52,71,69,55,49,53,52,33,54,75,46,63,43,55,69,68,59,53,48,50,48,34,51,38,21,69,73,69,64,41,66,42,71,60,54,51,47,45,36,48,48,52,27,26,50,41,23,49,71,74,44,65,70,50,77,60,81,70,82,57,49,37,65,85,77,42,57,48,75,75,38,57,53,96,82,38,59,30,47,52,25,52,52,52,42,41,52,27,53,47,56,55,29,57,21,93,78,50,65,77,73,34,73,70,49,45,50,50,24,54,75,36,43,58,50,50,69,37,57,52,42,50,46,48,61,74,35,63,90,40,62,67,57,45,50,53,49,45,52,52,36,32,50,57,50,61,68,68,55,78,78,63,70,84,114,124,80,79,71,54,66,61,55,53,50,50,51,48,49,56,50,47,30,52,44,41,75,73,65,56,79,51,75,79,79,63,62,53,72,69,53,50,54,51,33,52,74,47,62,43,54,70,67,60,54,47,50,47,33,51,39,21,68,73,69,63,42,68,42,72,60,53,52,47,46,36,48,49,51,29,25,50,41,23,48,72,76,43,65,69,52,78,60,81,72,81,58,48,39,65,86,76,43,57,48,74,75,38,57,53,96,83,37,57,31,47,50,25,51,53,51,43,41,53,26,54,46,56,55,29,58,22,94,79,50,65,77,73,35,72,68,50,47,50,51,23,53,75,36,43,57,50,51,70,38,57,51,43,50,46,48,61,75,35,62,88,40,63,65,57,46,50,53,51,46,52,52,36,33,51,57,49,60,68,69,54,77,80,66,71,81,116

Sequence (374 aa):
MMEEDWNDTFYDLFREAVGRYHEGHRNVDGFFTDQEIIFLSSIGCRTRELFDFVETYARTGEPSPTTVLLMAAARRDFFLTVQHGQFYQGKPVIGYDLPGFGDELCGLPYLPRLIAKARAKLVGSMGDDIIYCCENDRRFFRDHGNIHPADFLRVVWAAGDSDPKVYDYVRQRTLSVSSAVPDNEQTMMEEDWNDTFYDLFREAVGRYHEGHRNVDGFFTDQEIIFLSSIGCRTRELFDFVETYARTGEPSPTTVLLMAAARRDFFLTVQHGQFYQGKPVIGYDLPGFGDELCGLPYLPRLIAKARAKLVGSMGDDIIYCCENDRRFFRDHGNIHPADFLRVVWAAGDSDPKVYDYVRQRTLSVSSAVPDNEQT

Radius of gyration: 21.33 Å; Cα contacts (8 Å, |Δi|>4): 418; chains: 2; bounding box: 82×56×51 Å